Protein AF-A0AAD7A5D3-F1 (afdb_monomer)

Sequence (281 aa):
MGGATSCLSGRSSSTLDLPDPRALTHSRNKAQWPARCCKEDDGGNRLPHPGRIQINKNLHQRMLGDEVTAGQEAIRAVHKDLINTTTAIRYNLHFMRDLKTKAYQAVQDTIVATRLVEGFRNPYANAAYLKDHVGFPLQFFTRVTVQMRAQLACCKGTFPLLRVHSTDWGSSVANSLYSSFNTTVRAAHFAFLPFFPPAAQDIAENITLSDIQKVTEQLNIDWNTTGNGYDIEQTTKPNDIGLALYDSPQAAGQLVWIGGKFKLCEYPFSKFARSSRLNRV

Structure (mmCIF, N/CA/C/O backbone):
data_AF-A0AAD7A5D3-F1
#
_entry.id   AF-A0AAD7A5D3-F1
#
loop_
_atom_site.group_PDB
_atom_site.id
_atom_site.type_symbol
_atom_site.label_atom_id
_atom_site.label_alt_id
_atom_site.label_comp_id
_atom_site.label_asym_id
_atom_site.label_entity_id
_atom_site.label_seq_id
_atom_site.pdbx_PDB_ins_code
_atom_site.Cartn_x
_atom_site.Cartn_y
_atom_site.Cartn_z
_atom_site.occupancy
_atom_site.B_iso_or_equiv
_atom_site.auth_seq_id
_atom_site.auth_comp_id
_atom_site.auth_asym_id
_atom_site.auth_atom_id
_atom_site.pdbx_PDB_model_num
ATOM 1 N N . MET A 1 1 ? 5.364 -40.003 -6.100 1.00 35.34 1 MET A N 1
ATOM 2 C CA . MET A 1 1 ? 6.705 -39.743 -5.534 1.00 35.34 1 MET A CA 1
ATOM 3 C C . MET A 1 1 ? 6.682 -38.349 -4.933 1.00 35.34 1 MET A C 1
ATOM 5 O O . MET A 1 1 ? 6.743 -37.373 -5.665 1.00 35.34 1 MET A O 1
ATOM 9 N N . GLY A 1 2 ? 6.407 -38.273 -3.631 1.00 32.12 2 GLY A N 1
ATOM 10 C CA . GLY A 1 2 ? 6.276 -37.023 -2.887 1.00 32.12 2 GLY A CA 1
ATOM 11 C C . GLY A 1 2 ? 7.570 -36.694 -2.151 1.00 32.12 2 GLY A C 1
ATOM 12 O O . GLY A 1 2 ? 8.217 -37.590 -1.618 1.00 32.12 2 GLY A O 1
ATOM 13 N N . GLY A 1 3 ? 7.928 -35.414 -2.126 1.00 25.98 3 GLY A N 1
ATOM 14 C CA . GLY A 1 3 ? 9.050 -34.888 -1.359 1.00 25.98 3 GLY A CA 1
ATOM 15 C C . GLY A 1 3 ? 8.671 -33.526 -0.800 1.00 25.98 3 GLY A C 1
ATOM 16 O O . GLY A 1 3 ? 8.785 -32.518 -1.489 1.00 25.98 3 GLY A O 1
ATOM 17 N N . ALA A 1 4 ? 8.161 -33.519 0.431 1.00 30.47 4 ALA A N 1
ATOM 18 C CA . ALA A 1 4 ? 7.973 -32.317 1.227 1.00 30.47 4 ALA A CA 1
ATOM 19 C C . ALA A 1 4 ? 9.315 -31.961 1.878 1.00 30.47 4 ALA A C 1
ATOM 21 O O . ALA A 1 4 ? 9.858 -32.746 2.654 1.00 30.47 4 ALA A O 1
ATOM 22 N N . THR A 1 5 ? 9.871 -30.798 1.548 1.00 34.22 5 THR A N 1
ATOM 23 C CA . THR A 1 5 ? 11.102 -30.297 2.163 1.00 34.22 5 THR A CA 1
ATOM 24 C C . THR A 1 5 ? 10.770 -29.630 3.494 1.00 34.22 5 THR A C 1
ATOM 26 O O . THR A 1 5 ? 9.997 -28.677 3.569 1.00 34.22 5 THR A O 1
ATOM 29 N N . SER A 1 6 ? 11.348 -30.189 4.552 1.00 31.59 6 SER A N 1
ATOM 30 C CA . SER A 1 6 ? 11.169 -29.852 5.959 1.00 31.59 6 SER A CA 1
ATOM 31 C C . SER A 1 6 ? 11.676 -28.455 6.327 1.00 31.59 6 SER A C 1
ATOM 33 O O . SER A 1 6 ? 12.831 -28.121 6.055 1.00 31.59 6 SER A O 1
ATOM 35 N N . CYS A 1 7 ? 10.872 -27.697 7.075 1.00 28.23 7 CYS A N 1
ATOM 36 C CA . CYS A 1 7 ? 11.378 -26.659 7.970 1.00 28.23 7 CYS A CA 1
ATOM 37 C C . CYS A 1 7 ? 12.149 -27.341 9.112 1.00 28.23 7 CYS A C 1
ATOM 39 O O . CYS A 1 7 ? 11.601 -28.173 9.831 1.00 28.23 7 CYS A O 1
ATOM 41 N N . LEU A 1 8 ? 13.437 -27.024 9.235 1.00 33.22 8 LEU A N 1
ATOM 42 C CA . LEU A 1 8 ? 14.369 -27.633 10.181 1.00 33.22 8 LEU A CA 1
ATOM 43 C C . LEU A 1 8 ? 13.945 -27.395 11.641 1.00 33.22 8 LEU A C 1
ATOM 45 O O . LEU A 1 8 ? 14.087 -26.297 12.174 1.00 33.22 8 LEU A O 1
ATOM 49 N N . SER A 1 9 ? 13.487 -28.461 12.299 1.00 32.44 9 SER A N 1
ATOM 50 C CA . SER A 1 9 ? 13.473 -28.605 13.753 1.00 32.44 9 SER A CA 1
ATOM 51 C C . SER A 1 9 ? 14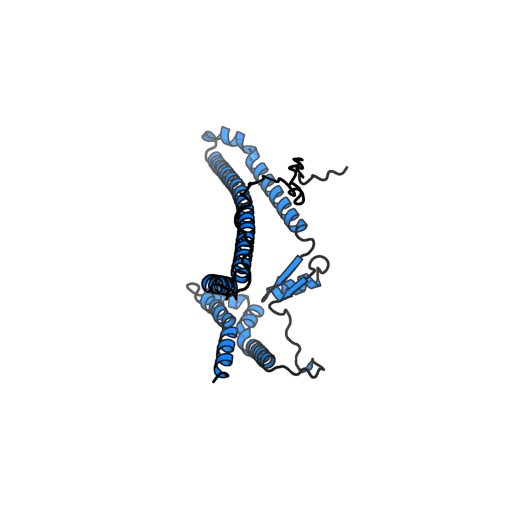.824 -29.164 14.215 1.00 32.44 9 SER A C 1
ATOM 53 O O . SER A 1 9 ? 15.083 -30.362 14.098 1.00 32.44 9 SER A O 1
ATOM 55 N N . GLY A 1 10 ? 15.693 -28.309 14.748 1.00 27.20 10 GLY A N 1
ATOM 56 C CA . GLY A 1 10 ? 16.889 -28.730 15.478 1.00 27.20 10 GLY A CA 1
ATOM 57 C C . GLY A 1 10 ? 16.557 -28.930 16.953 1.00 27.20 10 GLY A C 1
ATOM 58 O O . GLY A 1 10 ? 16.607 -27.982 17.730 1.00 27.20 10 GLY A O 1
ATOM 59 N N . ARG A 1 11 ? 16.184 -30.156 17.335 1.00 30.08 11 ARG A N 1
ATOM 60 C CA . ARG A 1 11 ? 16.006 -30.580 18.730 1.00 30.08 11 ARG A CA 1
ATOM 61 C C . ARG A 1 11 ? 17.340 -31.154 19.215 1.00 30.08 11 ARG A C 1
ATOM 63 O O . ARG A 1 11 ? 17.639 -32.306 18.929 1.00 30.08 11 ARG A O 1
ATOM 70 N N . SER A 1 12 ? 18.142 -30.366 19.930 1.00 29.48 12 SER A N 1
ATOM 71 C CA . SER A 1 12 ? 19.237 -30.896 20.754 1.00 29.48 12 SER A CA 1
ATOM 72 C C . SER A 1 12 ? 18.786 -30.909 22.209 1.00 29.48 12 SER A C 1
ATOM 74 O O . SER A 1 12 ? 18.509 -29.866 22.800 1.00 29.48 12 SER A O 1
ATOM 76 N N . SER A 1 13 ? 18.662 -32.118 22.743 1.00 33.22 13 SER A N 1
ATOM 77 C CA . SER A 1 13 ? 18.359 -32.414 24.136 1.00 33.22 13 SER A CA 1
ATOM 78 C C . SER A 1 13 ? 19.544 -32.022 25.020 1.00 33.22 13 SER A C 1
ATOM 80 O O . SER A 1 13 ? 20.595 -32.650 24.936 1.00 33.22 13 SER A O 1
ATOM 82 N N . SER A 1 14 ? 19.346 -31.024 25.878 1.00 30.59 14 SER A N 1
ATOM 83 C CA . SER A 1 14 ? 20.171 -30.782 27.064 1.00 30.59 14 SER A CA 1
ATOM 84 C C . SER A 1 14 ? 19.211 -30.530 28.222 1.00 30.59 14 SER A C 1
ATOM 86 O O . SER A 1 14 ? 18.717 -29.420 28.413 1.00 30.59 14 SER A O 1
ATOM 88 N N . THR A 1 15 ? 18.865 -31.596 28.936 1.00 34.16 15 THR A N 1
ATOM 89 C CA . THR A 1 15 ? 18.155 -31.558 30.215 1.00 34.16 15 THR A CA 1
ATOM 90 C C . THR A 1 15 ? 19.029 -30.830 31.232 1.00 34.16 15 THR A C 1
ATOM 92 O O . THR A 1 15 ? 20.066 -31.340 31.648 1.00 34.16 15 THR A O 1
ATOM 95 N N . LEU A 1 16 ? 18.630 -29.610 31.587 1.00 30.95 16 LEU A N 1
ATOM 96 C CA . LEU A 1 16 ? 19.125 -28.883 32.750 1.00 30.95 16 LEU A CA 1
ATOM 97 C C . LEU A 1 16 ? 17.975 -28.862 33.755 1.00 30.95 16 LEU A C 1
ATOM 99 O O . LEU A 1 16 ? 17.014 -28.108 33.604 1.00 30.95 16 LEU A O 1
ATOM 103 N N . ASP A 1 17 ? 18.062 -29.780 34.714 1.00 32.38 17 ASP A N 1
ATOM 104 C CA . ASP A 1 17 ? 17.121 -29.947 35.813 1.00 32.38 17 ASP A CA 1
ATOM 105 C C . ASP A 1 17 ? 17.048 -28.664 36.652 1.00 32.38 17 ASP A C 1
ATOM 107 O O . ASP A 1 17 ? 18.037 -28.207 37.228 1.00 32.38 17 ASP A O 1
ATOM 111 N N . LEU A 1 18 ? 15.855 -28.074 36.719 1.00 35.84 18 LEU A N 1
ATOM 112 C CA . LEU A 1 18 ? 15.515 -27.056 37.708 1.00 35.84 18 LEU A CA 1
ATOM 113 C C . LEU A 1 18 ? 15.188 -27.764 39.033 1.00 35.84 18 LEU A C 1
ATOM 115 O O . LEU A 1 18 ? 14.388 -28.702 39.019 1.00 35.84 18 LEU A O 1
ATOM 119 N N . PRO A 1 19 ? 15.756 -27.343 40.177 1.00 36.75 19 PRO A N 1
ATOM 120 C CA . PRO A 1 19 ? 15.471 -27.989 41.449 1.00 36.75 19 PRO A CA 1
ATOM 121 C C . PRO A 1 19 ? 14.059 -27.648 41.955 1.00 36.75 19 PRO A C 1
ATOM 123 O O . PRO A 1 19 ? 13.593 -26.511 41.866 1.00 36.75 19 PRO A O 1
ATOM 126 N N . ASP A 1 20 ? 13.405 -28.674 42.500 1.00 37.59 20 ASP A N 1
ATOM 127 C CA . ASP A 1 20 ? 12.094 -28.670 43.156 1.00 37.59 20 ASP A CA 1
ATOM 128 C C . ASP A 1 20 ? 12.044 -27.670 44.340 1.00 37.59 20 ASP A C 1
ATOM 130 O O . ASP A 1 20 ? 12.907 -27.726 45.223 1.00 37.59 20 ASP A O 1
ATOM 134 N N . PRO A 1 21 ? 11.037 -26.774 44.430 1.00 36.03 21 PRO A N 1
ATOM 135 C CA . PRO A 1 21 ? 10.926 -25.813 45.526 1.00 36.03 21 PRO A CA 1
ATOM 136 C C . PRO A 1 21 ? 10.523 -26.407 46.892 1.00 36.03 21 PRO A C 1
ATOM 138 O O . PRO A 1 21 ? 10.278 -25.643 47.827 1.00 36.03 21 PRO A O 1
ATOM 141 N N . ARG A 1 22 ? 10.442 -27.735 47.061 1.00 37.62 22 ARG A N 1
ATOM 142 C CA . ARG A 1 22 ? 10.009 -28.378 48.323 1.00 37.62 22 ARG A CA 1
ATOM 143 C C . ARG A 1 22 ? 11.099 -29.062 49.154 1.00 37.62 22 ARG A C 1
ATOM 145 O O . ARG A 1 22 ? 10.771 -29.871 50.017 1.00 37.62 22 ARG A O 1
ATOM 152 N N . ALA A 1 23 ? 12.373 -28.720 48.979 1.00 38.91 23 ALA A N 1
ATOM 153 C CA . ALA A 1 23 ? 13.464 -29.375 49.708 1.00 38.91 23 ALA A CA 1
ATOM 154 C C . ALA A 1 23 ? 14.390 -28.410 50.470 1.00 38.91 23 ALA A C 1
ATOM 156 O O . ALA A 1 23 ? 15.590 -28.414 50.241 1.00 38.91 23 ALA A O 1
ATOM 157 N N . LEU A 1 24 ? 13.869 -27.613 51.411 1.00 35.75 24 LEU A N 1
ATOM 158 C CA . LEU A 1 24 ? 14.693 -26.984 52.461 1.00 35.75 24 LEU A CA 1
ATOM 159 C C . LEU A 1 24 ? 13.931 -26.904 53.795 1.00 35.75 24 LEU A C 1
ATOM 161 O O . LEU A 1 24 ? 13.651 -25.835 54.330 1.00 35.75 24 LEU A O 1
ATOM 165 N N . THR A 1 25 ? 13.618 -28.066 54.364 1.00 39.62 25 THR A N 1
ATOM 166 C CA . THR A 1 25 ? 13.331 -28.202 55.797 1.00 39.62 25 THR A CA 1
ATOM 167 C C . THR A 1 25 ? 14.503 -28.890 56.489 1.00 39.62 25 THR A C 1
ATOM 169 O O . THR A 1 25 ? 14.891 -29.988 56.111 1.00 39.62 25 THR A O 1
ATOM 172 N N . HIS A 1 26 ? 14.995 -28.236 57.545 1.00 35.41 26 HIS A N 1
ATOM 173 C CA . HIS A 1 26 ? 15.940 -28.712 58.563 1.00 35.41 26 HIS A CA 1
ATOM 174 C C . HIS A 1 26 ? 17.430 -28.835 58.202 1.00 35.41 26 HIS A C 1
ATOM 176 O O . HIS A 1 26 ? 17.930 -29.881 57.811 1.00 35.41 26 HIS A O 1
ATOM 182 N N . SER A 1 27 ? 18.182 -27.807 58.605 1.00 30.16 27 SER A N 1
ATOM 183 C CA . SER A 1 27 ? 19.468 -28.005 59.278 1.00 30.16 27 SER A CA 1
ATOM 184 C C . SER A 1 27 ? 19.510 -27.128 60.531 1.00 30.16 27 SER A C 1
ATOM 186 O O . SER A 1 27 ? 19.568 -25.901 60.468 1.00 30.16 27 SER A O 1
ATOM 188 N N . ARG A 1 28 ? 19.384 -27.783 61.690 1.00 38.16 28 ARG A N 1
ATOM 189 C CA . ARG A 1 28 ? 19.628 -27.207 63.015 1.00 38.16 28 ARG A CA 1
ATOM 190 C C . ARG A 1 28 ? 21.129 -26.959 63.143 1.00 38.16 28 ARG A C 1
ATOM 192 O O . ARG A 1 28 ? 21.871 -27.926 63.265 1.00 38.16 28 ARG A O 1
ATOM 199 N N . ASN A 1 29 ? 21.545 -25.704 63.273 1.00 31.80 29 ASN A N 1
ATOM 200 C CA . ASN A 1 29 ? 22.765 -25.387 64.010 1.00 31.80 29 ASN A CA 1
ATOM 201 C C . ASN A 1 29 ? 22.389 -24.699 65.321 1.00 31.80 29 ASN A C 1
ATOM 203 O O . ASN A 1 29 ? 21.818 -23.610 65.357 1.00 31.80 29 ASN A O 1
ATOM 207 N N . LYS A 1 30 ? 22.656 -25.432 66.403 1.00 40.09 30 LYS A N 1
ATOM 208 C CA . LYS A 1 30 ? 22.474 -25.047 67.798 1.00 40.09 30 LYS A CA 1
ATOM 209 C C . LYS A 1 30 ? 23.395 -23.865 68.118 1.00 40.09 30 LYS A C 1
ATOM 211 O O . LYS A 1 30 ? 24.575 -24.067 68.375 1.00 40.09 30 LYS A O 1
ATOM 216 N N . ALA A 1 31 ? 22.852 -22.652 68.158 1.00 36.03 31 ALA A N 1
ATOM 217 C CA . ALA A 1 31 ? 23.456 -21.568 68.922 1.00 36.03 31 ALA A CA 1
ATOM 218 C C . ALA A 1 31 ? 22.957 -21.686 70.367 1.00 36.03 31 ALA A C 1
ATOM 220 O O . ALA A 1 31 ? 21.824 -21.338 70.698 1.00 36.03 31 ALA A O 1
ATOM 221 N N . GLN A 1 32 ? 23.804 -22.280 71.198 1.00 38.72 32 GLN A N 1
ATOM 222 C CA . GLN A 1 32 ? 23.635 -22.411 72.633 1.00 38.72 32 GLN A CA 1
ATOM 223 C C . GLN A 1 32 ? 23.738 -21.024 73.281 1.00 38.72 32 GLN A C 1
ATOM 225 O O . GLN A 1 32 ? 24.815 -20.440 73.326 1.00 38.72 32 GLN A O 1
ATOM 230 N N . TRP A 1 33 ? 22.615 -20.510 73.782 1.00 32.16 33 TRP A N 1
ATOM 231 C CA . TRP A 1 33 ? 22.579 -19.355 74.679 1.00 32.16 33 TRP A CA 1
ATOM 232 C C . TRP A 1 33 ? 22.331 -19.845 76.113 1.00 32.16 33 TRP A C 1
ATOM 234 O O . TRP A 1 33 ? 21.524 -20.759 76.311 1.00 32.16 33 TRP A O 1
ATOM 244 N N . PRO A 1 34 ? 23.036 -19.304 77.120 1.00 34.81 34 PRO A N 1
ATOM 245 C CA . PRO A 1 34 ? 22.979 -19.819 78.478 1.00 34.81 34 PRO A CA 1
ATOM 246 C C . PRO A 1 34 ? 21.626 -19.504 79.122 1.00 34.81 34 PRO A C 1
ATOM 248 O O . PRO A 1 34 ? 21.228 -18.349 79.260 1.00 34.81 34 PRO A O 1
ATOM 251 N N . ALA A 1 35 ? 20.937 -20.555 79.566 1.00 41.31 35 ALA A N 1
ATOM 252 C CA . ALA A 1 35 ? 19.803 -20.467 80.472 1.00 41.31 35 ALA A CA 1
ATOM 253 C C . ALA A 1 35 ? 20.288 -19.962 81.839 1.00 41.31 35 ALA A C 1
ATOM 255 O O . ALA A 1 35 ? 20.692 -20.742 82.698 1.00 41.31 35 ALA A O 1
ATOM 256 N N . ARG A 1 36 ? 20.322 -18.642 82.020 1.00 39.53 36 ARG A N 1
ATOM 257 C CA . ARG A 1 36 ? 20.438 -17.987 83.327 1.00 39.53 36 ARG A CA 1
ATOM 258 C C . ARG A 1 36 ? 20.069 -16.518 83.154 1.00 39.53 36 ARG A C 1
ATOM 260 O O . ARG A 1 36 ? 20.900 -15.750 82.696 1.00 39.53 36 ARG A O 1
ATOM 267 N N . CYS A 1 37 ? 18.808 -16.185 83.440 1.00 32.19 37 CYS A N 1
ATOM 268 C CA . CYS A 1 37 ? 18.331 -14.895 83.972 1.00 32.19 37 CYS A CA 1
ATOM 269 C C . CYS A 1 37 ? 16.799 -14.797 83.859 1.00 32.19 37 CYS A C 1
ATOM 271 O O . CYS A 1 37 ? 16.277 -13.896 83.216 1.00 32.19 37 CYS A O 1
ATOM 273 N N . CYS A 1 38 ? 16.062 -15.711 84.490 1.00 31.00 38 CYS A N 1
ATOM 274 C CA . CYS A 1 38 ? 14.690 -15.440 84.921 1.00 31.00 38 CYS A CA 1
ATOM 275 C C . CYS A 1 38 ? 14.544 -16.048 86.317 1.00 31.00 38 CYS A C 1
ATOM 277 O O . CYS A 1 38 ? 14.173 -17.208 86.458 1.00 31.00 38 CYS A O 1
ATOM 279 N N . LYS A 1 39 ? 14.931 -15.281 87.343 1.00 35.16 39 LYS A N 1
ATOM 280 C CA . LYS A 1 39 ? 14.230 -15.373 88.622 1.00 35.16 39 LYS A CA 1
ATOM 281 C C . LYS A 1 39 ? 12.835 -14.815 88.360 1.00 35.16 39 LYS A C 1
ATOM 283 O O . LYS A 1 39 ? 12.710 -13.730 87.789 1.00 35.16 39 LYS A O 1
ATOM 288 N N . GLU A 1 40 ? 11.830 -15.605 88.694 1.00 43.09 40 GLU A N 1
ATOM 289 C CA . GLU A 1 40 ? 10.479 -15.119 88.918 1.00 43.09 40 GLU A CA 1
ATOM 290 C C . GLU A 1 40 ? 10.563 -14.100 90.056 1.00 43.09 40 GLU A C 1
ATOM 292 O O . GLU A 1 40 ? 10.961 -14.448 91.165 1.00 43.09 40 GLU A O 1
ATOM 297 N N . ASP A 1 41 ? 10.280 -12.838 89.738 1.00 38.53 41 ASP A N 1
ATOM 298 C CA . ASP A 1 41 ? 9.943 -11.832 90.736 1.00 38.53 41 ASP A CA 1
ATOM 299 C C . ASP A 1 41 ? 8.440 -11.585 90.620 1.00 38.53 41 ASP A C 1
ATOM 301 O O . ASP A 1 41 ? 7.918 -11.218 89.558 1.00 38.53 41 ASP A O 1
ATOM 305 N N . ASP A 1 42 ? 7.789 -11.847 91.745 1.00 40.31 42 ASP A N 1
ATOM 306 C CA . ASP A 1 42 ? 6.385 -11.666 92.050 1.00 40.31 42 ASP A CA 1
ATOM 307 C C . ASP A 1 42 ? 5.875 -10.242 91.789 1.00 40.31 42 ASP A C 1
ATOM 309 O O . ASP A 1 42 ? 6.597 -9.252 91.893 1.00 40.31 42 ASP A O 1
ATOM 313 N N . GLY A 1 43 ? 4.571 -10.161 91.512 1.00 45.78 43 GLY A N 1
ATOM 314 C CA . GLY A 1 43 ? 3.708 -9.056 91.935 1.00 45.78 43 GLY A CA 1
ATOM 315 C C . GLY A 1 43 ? 4.172 -7.637 91.605 1.00 45.78 43 GLY A C 1
ATOM 316 O O . GLY A 1 43 ? 4.697 -6.923 92.453 1.00 45.78 43 GLY A O 1
ATOM 317 N N . GLY A 1 44 ? 3.844 -7.149 90.411 1.00 36.03 44 GLY A N 1
ATOM 318 C CA . GLY A 1 44 ? 3.921 -5.717 90.141 1.00 36.03 44 GLY A CA 1
ATOM 319 C C . GLY A 1 44 ? 3.526 -5.372 88.719 1.00 36.03 44 GLY A C 1
ATOM 320 O O . GLY A 1 44 ? 4.137 -5.860 87.771 1.00 36.03 44 GLY A O 1
ATOM 321 N N . ASN A 1 45 ? 2.515 -4.510 88.580 1.00 47.84 45 ASN A N 1
ATOM 322 C CA . ASN A 1 45 ? 2.115 -3.837 87.344 1.00 47.84 45 ASN A CA 1
ATOM 323 C C . ASN A 1 45 ? 3.342 -3.338 86.557 1.00 47.84 45 ASN A C 1
ATOM 325 O O . ASN A 1 45 ? 3.799 -2.209 86.742 1.00 47.84 45 ASN A O 1
ATOM 329 N N . ARG A 1 46 ? 3.862 -4.138 85.621 1.00 47.31 46 ARG A N 1
ATOM 330 C CA . ARG A 1 46 ? 4.732 -3.616 84.567 1.00 47.31 46 ARG A CA 1
ATOM 331 C C . ARG A 1 46 ? 3.831 -3.002 83.518 1.00 47.31 46 ARG A C 1
ATOM 333 O O . ARG A 1 46 ? 3.426 -3.656 82.559 1.00 47.31 46 ARG A O 1
ATOM 340 N N . LEU A 1 47 ? 3.531 -1.720 83.723 1.00 53.09 47 LEU A N 1
ATOM 341 C CA . LEU A 1 47 ? 3.123 -0.838 82.638 1.00 53.09 47 LEU A CA 1
ATOM 342 C C . LEU A 1 47 ? 4.049 -1.119 81.446 1.00 53.09 47 LEU A C 1
ATOM 344 O O . LEU A 1 47 ? 5.270 -1.202 81.642 1.00 53.09 47 LEU A O 1
ATOM 348 N N . PRO A 1 48 ? 3.511 -1.338 80.236 1.00 55.88 48 PRO A N 1
ATOM 349 C CA . PRO A 1 48 ? 4.354 -1.741 79.131 1.00 55.88 48 PRO A CA 1
ATOM 350 C C . PRO A 1 48 ? 5.379 -0.628 78.912 1.00 55.88 48 PRO A C 1
ATOM 352 O O . PRO A 1 48 ? 5.002 0.538 78.804 1.00 55.88 48 PRO A O 1
ATOM 355 N N . HIS A 1 49 ? 6.676 -0.971 78.930 1.00 60.09 49 HIS A N 1
ATOM 356 C CA . HIS A 1 49 ? 7.746 0.022 78.823 1.00 60.09 49 HIS A CA 1
ATOM 357 C C . HIS A 1 49 ? 7.422 0.989 77.673 1.00 60.09 49 HIS A C 1
ATOM 359 O O . HIS A 1 49 ? 7.201 0.506 76.556 1.00 60.09 49 HIS A O 1
ATOM 365 N N . PRO A 1 50 ? 7.396 2.316 77.905 1.00 62.81 50 PRO A N 1
ATOM 366 C CA . PRO A 1 50 ? 6.956 3.293 76.908 1.00 62.81 50 PRO A CA 1
ATOM 367 C C . PRO A 1 50 ? 7.645 3.106 75.552 1.00 62.81 50 PRO A C 1
ATOM 369 O O . PRO A 1 50 ? 7.001 3.177 74.509 1.00 62.81 50 PRO A O 1
ATOM 372 N N . GLY A 1 51 ? 8.929 2.728 75.566 1.00 65.06 51 GLY A N 1
ATOM 373 C CA . GLY A 1 51 ? 9.689 2.393 74.362 1.00 65.06 51 GLY A CA 1
ATOM 374 C C . GLY A 1 51 ? 9.123 1.217 73.555 1.00 65.06 51 GLY A C 1
ATOM 375 O O . GLY A 1 51 ? 9.097 1.289 72.334 1.00 65.06 51 GLY A O 1
ATOM 376 N N . ARG A 1 52 ? 8.605 0.155 74.187 1.00 63.56 52 ARG A N 1
ATOM 377 C CA . ARG A 1 52 ? 8.017 -1.001 73.478 1.00 63.56 52 ARG A CA 1
ATOM 378 C C . ARG A 1 52 ? 6.667 -0.672 72.844 1.00 63.56 52 ARG A C 1
ATOM 380 O O . ARG A 1 52 ? 6.417 -1.094 71.718 1.00 63.56 52 ARG A O 1
ATOM 387 N N . ILE A 1 53 ? 5.821 0.098 73.532 1.00 72.62 53 ILE A N 1
ATOM 388 C CA . ILE A 1 53 ? 4.548 0.573 72.963 1.00 72.62 53 ILE A CA 1
ATOM 389 C C . ILE A 1 53 ? 4.827 1.508 71.786 1.00 72.62 53 ILE A C 1
ATOM 391 O O . ILE A 1 53 ? 4.187 1.391 70.744 1.00 72.62 53 ILE A O 1
ATOM 395 N N . GLN A 1 54 ? 5.815 2.396 71.929 1.00 70.50 54 GLN A N 1
ATOM 396 C CA . GLN A 1 54 ? 6.206 3.333 70.883 1.00 70.50 54 GLN A CA 1
ATOM 397 C C . GLN A 1 54 ? 6.783 2.614 69.657 1.00 70.50 54 GLN A C 1
ATOM 399 O O . GLN A 1 54 ? 6.423 2.947 68.533 1.00 70.50 54 GLN A O 1
ATOM 404 N N . ILE A 1 55 ? 7.624 1.592 69.851 1.00 70.88 55 ILE A N 1
ATOM 405 C CA . ILE A 1 55 ? 8.160 0.763 68.759 1.00 70.88 55 ILE A CA 1
ATOM 406 C C . ILE A 1 55 ? 7.036 0.002 68.047 1.00 70.88 55 ILE A C 1
ATOM 408 O O . ILE A 1 55 ? 7.002 -0.022 66.821 1.00 70.88 55 ILE A O 1
ATOM 412 N N . ASN A 1 56 ? 6.091 -0.576 68.791 1.00 70.06 56 ASN A N 1
ATOM 413 C CA . ASN A 1 56 ? 4.960 -1.299 68.210 1.00 70.06 56 ASN A CA 1
ATOM 414 C C . ASN A 1 56 ? 4.030 -0.359 67.414 1.00 70.06 56 ASN A C 1
ATOM 416 O O . ASN A 1 56 ? 3.662 -0.668 66.280 1.00 70.06 56 ASN A O 1
ATOM 420 N N . LYS A 1 57 ? 3.739 0.835 67.949 1.00 73.50 57 LYS A N 1
ATOM 421 C CA . LYS A 1 57 ? 3.007 1.884 67.222 1.00 73.50 57 LYS A CA 1
ATOM 422 C C . LYS A 1 57 ? 3.751 2.336 65.964 1.00 73.50 57 LYS A C 1
ATOM 424 O O . LYS A 1 57 ? 3.129 2.416 64.913 1.00 73.50 57 LYS A O 1
ATOM 429 N N . ASN A 1 58 ? 5.066 2.549 66.041 1.00 65.69 58 ASN A N 1
ATOM 430 C CA . ASN A 1 58 ? 5.893 2.904 64.883 1.00 65.69 58 ASN A CA 1
ATOM 431 C C . ASN A 1 58 ? 5.925 1.794 63.814 1.00 65.69 58 ASN A C 1
ATOM 433 O O . ASN A 1 58 ? 5.963 2.098 62.626 1.00 65.69 58 ASN A O 1
ATOM 437 N N . LEU A 1 59 ? 5.895 0.516 64.209 1.00 65.50 59 LEU A N 1
ATOM 438 C CA . LEU A 1 59 ? 5.830 -0.623 63.283 1.00 65.50 59 LEU A CA 1
ATOM 439 C C . LEU A 1 59 ? 4.461 -0.740 62.602 1.00 65.50 59 LEU A C 1
ATOM 441 O O . LEU A 1 59 ? 4.411 -0.951 61.394 1.00 65.50 59 LEU A O 1
ATOM 445 N N . HIS A 1 60 ? 3.365 -0.548 63.344 1.00 65.75 60 HIS A N 1
ATOM 446 C CA . HIS A 1 60 ? 2.011 -0.541 62.776 1.00 65.75 60 HIS A CA 1
ATOM 447 C C . HIS A 1 60 ? 1.757 0.678 61.877 1.00 65.75 60 HIS A C 1
ATOM 449 O O . HIS A 1 60 ? 1.096 0.551 60.852 1.00 65.75 60 HIS A O 1
ATOM 455 N N . GLN A 1 61 ? 2.306 1.849 62.221 1.00 65.94 61 GLN A N 1
ATOM 456 C CA . GLN A 1 61 ? 2.177 3.067 61.412 1.00 65.94 61 GLN A CA 1
ATOM 457 C C . GLN A 1 61 ? 2.982 3.024 60.112 1.00 65.94 61 GLN A C 1
ATOM 459 O O . GLN A 1 61 ? 2.638 3.727 59.169 1.00 65.94 61 GLN A O 1
ATOM 464 N N . ARG A 1 62 ? 4.039 2.207 60.035 1.00 63.78 62 ARG A N 1
ATOM 465 C CA . ARG A 1 62 ? 4.915 2.142 58.857 1.00 63.78 62 ARG A CA 1
ATOM 466 C C . ARG A 1 62 ? 4.329 1.408 57.648 1.00 63.78 62 ARG A C 1
ATOM 468 O O . ARG A 1 62 ? 5.044 1.302 56.666 1.00 63.78 62 ARG A O 1
ATOM 475 N N . MET A 1 63 ? 3.080 0.919 57.697 1.00 61.53 63 MET A N 1
ATOM 476 C CA . MET A 1 63 ? 2.358 0.319 56.551 1.00 61.53 63 MET A CA 1
ATOM 477 C C . MET A 1 63 ? 3.249 -0.549 55.640 1.00 61.53 63 MET A C 1
ATOM 479 O O . MET A 1 63 ? 3.190 -0.481 54.416 1.00 61.53 63 MET A O 1
ATOM 483 N N . LEU A 1 64 ? 4.092 -1.386 56.257 1.00 63.34 64 LEU A N 1
ATOM 484 C CA . LEU A 1 64 ? 5.169 -2.120 55.580 1.00 63.34 64 LEU A CA 1
ATOM 485 C C . LEU A 1 64 ? 4.658 -3.045 54.457 1.00 63.34 64 LEU A C 1
ATOM 487 O O . LEU A 1 64 ? 5.413 -3.389 53.555 1.00 63.34 64 LEU A O 1
ATOM 491 N N . GLY A 1 65 ? 3.386 -3.453 54.502 1.00 68.25 65 GLY A N 1
ATOM 492 C CA . GLY A 1 65 ? 2.761 -4.279 53.465 1.00 68.25 65 GLY A CA 1
ATOM 493 C C . GLY A 1 65 ? 2.504 -3.539 52.149 1.00 68.25 65 GLY A C 1
ATOM 494 O O . GLY A 1 65 ? 2.644 -4.141 51.082 1.00 68.25 65 GLY A O 1
ATOM 495 N N . ASP A 1 66 ? 2.196 -2.243 52.205 1.00 74.19 66 ASP A N 1
ATOM 496 C CA . ASP A 1 66 ? 1.872 -1.447 51.017 1.00 74.19 66 ASP A CA 1
ATOM 497 C C . ASP A 1 66 ? 3.144 -1.112 50.233 1.00 74.19 66 ASP A C 1
ATOM 499 O O . ASP A 1 66 ? 3.171 -1.260 49.013 1.00 74.19 66 ASP A O 1
ATOM 503 N N . GLU A 1 67 ? 4.238 -0.775 50.926 1.00 77.81 67 GLU A N 1
ATOM 504 C CA . GLU A 1 67 ? 5.554 -0.575 50.302 1.00 77.81 67 GLU A CA 1
ATOM 505 C C . GLU A 1 67 ? 6.086 -1.861 49.654 1.00 77.81 67 GLU A C 1
ATOM 507 O O . GLU A 1 67 ? 6.622 -1.826 48.545 1.00 77.81 67 GLU A O 1
ATOM 512 N N . VAL A 1 68 ? 5.907 -3.015 50.308 1.00 79.31 68 VAL A N 1
ATOM 513 C CA . VAL A 1 68 ? 6.304 -4.317 49.747 1.00 79.31 68 VAL A CA 1
ATOM 514 C C . VAL A 1 68 ? 5.468 -4.657 48.511 1.00 79.31 68 VAL A C 1
ATOM 516 O O . VAL A 1 68 ? 6.019 -5.118 47.510 1.00 79.31 68 VAL A O 1
ATOM 519 N N . THR A 1 69 ? 4.162 -4.387 48.540 1.00 84.69 69 THR A N 1
ATOM 520 C CA . THR A 1 69 ? 3.268 -4.628 47.396 1.00 84.69 69 THR A CA 1
ATOM 521 C C . THR A 1 69 ? 3.609 -3.707 46.225 1.00 84.69 69 THR A C 1
ATOM 523 O O . THR A 1 69 ? 3.786 -4.190 45.105 1.00 84.69 69 THR A O 1
ATOM 526 N N . ALA A 1 70 ? 3.813 -2.413 46.487 1.00 86.12 70 ALA A N 1
ATOM 527 C CA . ALA A 1 70 ? 4.243 -1.436 45.490 1.00 86.12 70 ALA A CA 1
ATOM 528 C C . ALA A 1 70 ? 5.607 -1.803 44.881 1.00 86.12 70 ALA A C 1
ATOM 530 O O . ALA A 1 70 ? 5.783 -1.767 43.661 1.00 86.12 70 ALA A O 1
ATOM 531 N N . GLY A 1 71 ? 6.564 -2.239 45.707 1.00 89.12 71 GLY A N 1
ATOM 532 C CA . GLY A 1 71 ? 7.852 -2.748 45.238 1.00 89.12 71 GLY A CA 1
ATOM 533 C C . GLY A 1 71 ? 7.699 -3.981 44.344 1.00 89.12 71 GLY A C 1
ATOM 534 O O . GLY A 1 71 ? 8.348 -4.087 43.302 1.00 89.12 71 GLY A O 1
ATOM 535 N N . GLN A 1 72 ? 6.799 -4.899 44.695 1.00 91.31 72 GLN A N 1
ATOM 536 C CA . GLN A 1 72 ? 6.557 -6.108 43.914 1.00 91.31 72 GLN A CA 1
ATOM 537 C C . GLN A 1 72 ? 5.868 -5.822 42.572 1.00 91.31 72 GLN A C 1
ATOM 539 O O . GLN A 1 72 ? 6.186 -6.461 41.567 1.00 91.31 72 GLN A O 1
ATOM 544 N N . GLU A 1 73 ? 4.962 -4.849 42.519 1.00 92.69 73 GLU A N 1
ATOM 545 C CA . GLU A 1 73 ? 4.366 -4.364 41.271 1.00 92.69 73 GLU A CA 1
ATOM 546 C C . GLU A 1 73 ? 5.392 -3.670 40.375 1.00 92.69 73 GLU A C 1
ATOM 548 O O . GLU A 1 73 ? 5.457 -3.976 39.182 1.00 92.69 73 GLU A O 1
ATOM 553 N N . ALA A 1 74 ? 6.258 -2.827 40.945 1.00 93.94 74 ALA A N 1
ATOM 554 C CA . ALA A 1 74 ? 7.352 -2.196 40.214 1.00 93.94 74 ALA A CA 1
ATOM 555 C C . ALA A 1 74 ? 8.307 -3.240 39.610 1.00 93.94 74 ALA A C 1
ATOM 557 O O . ALA A 1 74 ? 8.662 -3.151 38.434 1.00 93.94 74 ALA A O 1
ATOM 558 N N . ILE A 1 75 ? 8.657 -4.288 40.365 1.00 95.38 75 ILE A N 1
ATOM 559 C CA . ILE A 1 75 ? 9.478 -5.401 39.863 1.00 95.38 75 ILE A CA 1
ATOM 560 C C . ILE A 1 75 ? 8.782 -6.119 38.698 1.00 95.38 75 ILE A C 1
ATOM 562 O O . ILE A 1 75 ? 9.423 -6.407 37.686 1.00 95.38 75 ILE A O 1
ATOM 566 N N . ARG A 1 76 ? 7.473 -6.392 38.795 1.00 94.94 76 ARG A N 1
ATOM 567 C CA . ARG A 1 76 ? 6.711 -7.025 37.702 1.00 94.94 76 ARG A CA 1
ATOM 568 C C . ARG A 1 76 ? 6.653 -6.144 36.456 1.00 94.94 76 ARG A C 1
ATOM 570 O O . ARG A 1 76 ? 6.784 -6.668 35.350 1.00 94.94 76 ARG A O 1
ATOM 577 N N . ALA A 1 77 ? 6.477 -4.835 36.624 1.00 96.00 77 ALA A N 1
ATOM 578 C CA . ALA A 1 77 ? 6.469 -3.878 35.523 1.00 96.00 77 ALA A CA 1
ATOM 579 C C . ALA A 1 77 ? 7.824 -3.860 34.798 1.00 96.00 77 ALA A C 1
ATOM 581 O O . ALA A 1 77 ? 7.877 -4.099 33.593 1.00 96.00 77 ALA A O 1
ATOM 582 N N . VAL A 1 78 ? 8.924 -3.719 35.544 1.00 97.25 78 VAL A N 1
ATOM 583 C CA . VAL A 1 78 ? 10.285 -3.763 34.984 1.00 97.25 78 VAL A CA 1
ATOM 584 C C . VAL A 1 78 ? 10.562 -5.103 34.299 1.00 97.25 78 VAL A C 1
ATOM 586 O O . VAL A 1 78 ? 11.145 -5.138 33.218 1.00 97.25 78 VAL A O 1
ATOM 589 N N . HIS A 1 79 ? 10.118 -6.219 34.881 1.00 97.19 79 HIS A N 1
ATOM 590 C CA . HIS A 1 79 ? 10.285 -7.540 34.276 1.00 97.19 79 HIS A CA 1
ATOM 591 C C . HIS A 1 79 ? 9.540 -7.668 32.938 1.00 97.19 79 HIS A C 1
ATOM 593 O O . HIS A 1 79 ? 10.092 -8.187 31.965 1.00 97.19 79 HIS A O 1
ATOM 599 N N . LYS A 1 80 ? 8.307 -7.155 32.863 1.00 97.06 80 LYS A N 1
ATOM 600 C CA . LYS A 1 80 ? 7.523 -7.100 31.624 1.00 97.06 80 LYS A CA 1
ATOM 601 C C . LYS A 1 80 ? 8.234 -6.265 30.558 1.00 97.06 80 LYS A C 1
ATOM 603 O O . LYS A 1 80 ? 8.373 -6.724 29.423 1.00 97.06 80 LYS A O 1
ATOM 608 N N . ASP A 1 81 ? 8.727 -5.087 30.922 1.00 97.06 81 ASP A N 1
ATOM 609 C CA . ASP A 1 81 ? 9.437 -4.201 29.996 1.00 97.06 81 ASP A CA 1
ATOM 610 C C . ASP A 1 81 ? 10.755 -4.815 29.516 1.00 97.06 81 ASP A C 1
ATOM 612 O O . ASP A 1 81 ? 11.086 -4.734 28.330 1.00 97.06 81 ASP A O 1
ATOM 616 N N . LEU A 1 82 ? 11.470 -5.520 30.396 1.00 97.06 82 LEU A N 1
ATOM 617 C CA . LEU A 1 82 ? 12.679 -6.256 30.045 1.00 97.06 82 LEU A CA 1
ATOM 618 C C . LEU A 1 82 ? 12.392 -7.381 29.043 1.00 97.06 82 LEU A C 1
ATOM 620 O O . LEU A 1 82 ? 13.128 -7.523 28.064 1.00 97.06 82 LEU A O 1
ATOM 624 N N . ILE A 1 83 ? 11.326 -8.164 29.241 1.00 97.00 83 ILE A N 1
ATOM 625 C CA . ILE A 1 83 ? 10.916 -9.215 28.296 1.00 97.00 83 ILE A CA 1
ATOM 626 C C . ILE A 1 83 ? 10.548 -8.605 26.939 1.00 97.00 83 ILE A C 1
ATOM 628 O O . ILE A 1 83 ? 11.019 -9.088 25.902 1.00 97.00 83 ILE A O 1
ATOM 632 N N . ASN A 1 84 ? 9.748 -7.537 26.935 1.00 96.12 84 ASN A N 1
ATOM 633 C CA . ASN A 1 84 ? 9.331 -6.852 25.711 1.00 96.12 84 ASN A CA 1
ATOM 634 C C . ASN A 1 84 ? 10.545 -6.326 24.938 1.00 96.12 84 ASN A C 1
ATOM 636 O O . ASN A 1 84 ? 10.710 -6.618 23.751 1.00 96.12 84 ASN A O 1
ATOM 640 N N . THR A 1 85 ? 11.446 -5.634 25.635 1.00 95.75 85 THR A N 1
ATOM 641 C CA . THR A 1 85 ? 12.673 -5.075 25.057 1.00 95.75 85 THR A CA 1
ATOM 642 C C . THR A 1 85 ? 13.595 -6.177 24.541 1.00 95.75 85 THR A C 1
ATOM 644 O O . THR A 1 85 ? 14.097 -6.096 23.423 1.00 95.75 85 THR A O 1
ATOM 647 N N . THR A 1 86 ? 13.769 -7.262 25.299 1.00 96.44 86 THR A N 1
ATOM 648 C CA . THR A 1 86 ? 14.592 -8.409 24.884 1.00 96.44 86 THR A CA 1
ATOM 649 C C . THR A 1 86 ? 14.043 -9.062 23.616 1.00 96.44 86 THR A C 1
ATOM 651 O O . THR A 1 86 ? 14.803 -9.409 22.711 1.00 96.44 86 THR A O 1
ATOM 654 N N . THR A 1 87 ? 12.722 -9.215 23.523 1.00 94.69 87 THR A N 1
ATOM 655 C CA . THR A 1 87 ? 12.058 -9.787 22.345 1.00 94.69 87 THR A CA 1
ATOM 656 C C . THR A 1 87 ? 12.243 -8.881 21.128 1.00 94.69 87 THR A C 1
ATOM 658 O O . THR A 1 87 ? 12.634 -9.366 20.065 1.00 94.69 87 THR A O 1
ATOM 661 N N . ALA A 1 88 ? 12.059 -7.568 21.294 1.00 94.06 88 ALA A N 1
ATOM 662 C CA . ALA A 1 88 ? 12.285 -6.586 20.236 1.00 94.06 88 ALA A CA 1
ATOM 663 C C . ALA A 1 88 ? 13.745 -6.588 19.750 1.00 94.06 88 ALA A C 1
ATOM 665 O O . ALA A 1 88 ? 13.995 -6.614 18.547 1.00 94.06 88 ALA A O 1
ATOM 666 N N . ILE A 1 89 ? 14.719 -6.647 20.666 1.00 95.38 89 ILE A N 1
ATOM 667 C CA . ILE A 1 89 ? 16.146 -6.722 20.318 1.00 95.38 89 ILE A CA 1
ATOM 668 C C . ILE A 1 89 ? 16.455 -8.006 19.546 1.00 95.38 89 ILE A C 1
ATOM 670 O O . ILE A 1 89 ? 17.147 -7.950 18.530 1.00 95.38 89 ILE A O 1
ATOM 674 N N . ARG A 1 90 ? 15.941 -9.164 19.981 1.00 94.50 90 ARG A N 1
ATOM 675 C CA . ARG A 1 90 ? 16.144 -10.432 19.259 1.00 94.50 90 ARG A CA 1
ATOM 676 C C . ARG A 1 90 ? 15.568 -10.368 17.849 1.00 94.50 90 ARG A C 1
ATOM 678 O O . ARG A 1 90 ? 16.251 -10.760 16.905 1.00 94.50 90 ARG A O 1
ATOM 685 N N . TYR A 1 91 ? 14.354 -9.842 17.700 1.00 93.44 91 TYR A N 1
ATOM 686 C CA . TYR A 1 91 ? 13.734 -9.644 16.392 1.00 93.44 91 TYR A CA 1
ATOM 687 C C . TYR A 1 91 ? 14.589 -8.736 15.497 1.00 93.44 91 TYR A C 1
ATOM 689 O O . TYR A 1 91 ? 14.963 -9.129 14.391 1.00 93.44 91 TYR A O 1
ATOM 697 N N . ASN A 1 92 ? 14.988 -7.570 16.010 1.00 93.81 92 ASN A N 1
ATOM 698 C CA . ASN A 1 92 ? 15.821 -6.616 15.281 1.00 93.81 92 ASN A CA 1
ATOM 699 C C . ASN A 1 92 ? 17.177 -7.214 14.895 1.00 93.81 92 ASN A C 1
ATOM 701 O O . ASN A 1 92 ? 17.664 -6.977 13.794 1.00 93.81 92 ASN A O 1
ATOM 705 N N . LEU A 1 93 ? 17.780 -8.032 15.758 1.00 94.69 93 LEU A N 1
ATOM 706 C CA . LEU A 1 93 ? 19.035 -8.716 15.465 1.00 94.69 93 LEU A CA 1
ATOM 707 C C . LEU A 1 93 ? 18.893 -9.686 14.286 1.00 94.69 93 LEU A C 1
ATOM 709 O O . LEU A 1 93 ? 19.755 -9.715 13.407 1.00 94.69 93 LEU A O 1
ATOM 713 N N . HIS A 1 94 ? 17.820 -10.478 14.253 1.00 92.25 94 HIS A N 1
ATOM 714 C CA . HIS A 1 94 ? 17.542 -11.367 13.125 1.00 92.25 94 HIS A CA 1
ATOM 715 C C . HIS A 1 94 ? 17.279 -10.580 11.839 1.00 92.25 94 HIS A C 1
ATOM 717 O O . HIS A 1 94 ? 17.869 -10.900 10.807 1.00 92.25 94 HIS A O 1
ATOM 723 N N . PHE A 1 95 ? 16.479 -9.516 11.920 1.00 92.12 95 PHE A N 1
ATOM 724 C CA . PHE A 1 95 ? 16.207 -8.626 10.795 1.00 92.12 95 PHE A CA 1
ATOM 725 C C . PHE A 1 95 ? 17.487 -7.990 10.236 1.00 92.12 95 PHE A C 1
ATOM 727 O O . PHE A 1 95 ? 17.740 -8.063 9.037 1.00 92.12 95 PHE A O 1
ATOM 734 N N . MET A 1 96 ? 18.346 -7.434 11.094 1.00 91.75 96 MET A N 1
ATOM 735 C CA . MET A 1 96 ? 19.605 -6.822 10.663 1.00 91.75 96 MET A CA 1
ATOM 736 C C . MET A 1 96 ? 20.565 -7.836 10.041 1.00 91.75 96 MET A C 1
ATOM 738 O O . MET A 1 96 ? 21.266 -7.501 9.090 1.00 91.75 96 MET A O 1
ATOM 742 N N . ARG A 1 97 ? 20.613 -9.076 10.544 1.00 94.94 97 ARG A N 1
ATOM 743 C CA . ARG A 1 97 ? 21.437 -10.139 9.946 1.00 94.94 97 ARG A CA 1
ATOM 744 C C . ARG A 1 97 ? 20.961 -10.500 8.542 1.00 94.94 97 ARG A C 1
ATOM 746 O O . ARG A 1 97 ? 21.790 -10.623 7.645 1.00 94.94 97 ARG A O 1
ATOM 753 N N . ASP A 1 98 ? 19.654 -10.636 8.349 1.00 90.88 98 ASP A N 1
ATOM 754 C CA . ASP A 1 98 ? 19.067 -10.899 7.033 1.00 90.88 98 ASP A CA 1
ATOM 755 C C . ASP A 1 98 ? 19.304 -9.726 6.067 1.00 90.88 98 ASP A C 1
ATOM 757 O O . ASP A 1 98 ? 19.797 -9.920 4.953 1.00 90.88 98 ASP A O 1
ATOM 761 N N . LEU A 1 99 ? 19.059 -8.496 6.529 1.00 92.94 99 LEU A N 1
ATOM 762 C CA . LEU A 1 99 ? 19.308 -7.279 5.759 1.00 92.94 99 LEU A CA 1
ATOM 763 C C . LEU A 1 99 ? 20.773 -7.169 5.333 1.00 92.94 99 LEU A C 1
ATOM 765 O O . LEU A 1 99 ? 21.059 -6.886 4.172 1.00 92.94 99 LEU A O 1
ATOM 769 N N . LYS A 1 100 ? 21.700 -7.444 6.256 1.00 96.44 100 LYS A N 1
ATOM 770 C CA . LYS A 1 100 ? 23.139 -7.462 5.992 1.00 96.44 100 LYS A CA 1
ATOM 771 C C . LYS A 1 100 ? 23.458 -8.427 4.851 1.00 96.44 100 LYS A C 1
ATOM 773 O O . LYS A 1 100 ? 24.060 -8.012 3.866 1.00 96.44 100 LYS A O 1
ATOM 778 N N . THR A 1 101 ? 23.028 -9.685 4.944 1.00 94.00 101 THR A N 1
ATOM 779 C CA . THR A 1 101 ? 23.284 -10.700 3.907 1.00 94.00 101 THR A CA 1
ATOM 780 C C . THR A 1 101 ? 22.743 -10.273 2.541 1.00 94.00 101 THR A C 1
ATOM 782 O O . THR A 1 101 ? 23.451 -10.376 1.539 1.00 94.00 101 THR A O 1
ATOM 785 N N . LYS A 1 102 ? 21.520 -9.730 2.495 1.00 91.81 102 LYS A N 1
ATOM 786 C CA . LYS A 1 102 ? 20.906 -9.235 1.255 1.00 91.81 102 LYS A CA 1
ATOM 787 C C . LYS A 1 102 ? 21.669 -8.052 0.661 1.00 91.81 102 LYS A C 1
ATOM 789 O O . LYS A 1 102 ? 21.897 -8.029 -0.544 1.00 91.81 102 LYS A O 1
ATOM 794 N N . ALA A 1 103 ? 22.107 -7.111 1.496 1.00 95.06 103 ALA A N 1
ATOM 795 C CA . ALA A 1 103 ? 22.898 -5.966 1.060 1.00 95.06 103 ALA A CA 1
ATOM 796 C C . ALA A 1 103 ? 24.253 -6.396 0.478 1.00 95.06 103 ALA A C 1
ATOM 798 O O . ALA A 1 103 ? 24.618 -5.941 -0.603 1.00 95.06 103 ALA A O 1
ATOM 799 N N . TYR A 1 104 ? 24.971 -7.320 1.132 1.00 96.62 104 TYR A N 1
ATOM 800 C CA . TYR A 1 104 ? 26.228 -7.852 0.589 1.00 96.62 104 TYR A CA 1
ATOM 801 C C . TYR A 1 104 ? 26.022 -8.530 -0.765 1.00 96.62 104 TYR A C 1
ATOM 803 O O . TYR A 1 104 ? 26.794 -8.277 -1.688 1.00 96.62 104 TYR A O 1
ATOM 811 N N . GLN A 1 105 ? 24.974 -9.346 -0.907 1.00 93.75 105 GLN A N 1
ATOM 812 C CA . GLN A 1 105 ? 24.664 -9.988 -2.183 1.00 93.75 105 GLN A CA 1
ATOM 813 C C . GLN A 1 105 ? 24.354 -8.956 -3.276 1.00 93.75 105 GLN A C 1
ATOM 815 O O . GLN A 1 105 ? 24.880 -9.069 -4.378 1.00 93.75 105 GLN A O 1
ATOM 820 N N . ALA A 1 106 ? 23.559 -7.927 -2.967 1.00 93.19 106 ALA A N 1
ATOM 821 C CA . ALA A 1 106 ? 23.215 -6.871 -3.918 1.00 93.19 106 ALA A CA 1
ATOM 822 C C . ALA A 1 106 ? 24.445 -6.069 -4.377 1.00 93.19 106 ALA A C 1
ATOM 824 O O . ALA A 1 106 ? 24.578 -5.761 -5.563 1.00 93.19 106 ALA A O 1
ATOM 825 N N . VAL A 1 107 ? 25.374 -5.771 -3.462 1.00 97.50 107 VAL A N 1
ATOM 826 C CA . VAL A 1 107 ? 26.645 -5.110 -3.795 1.00 97.50 107 VAL A CA 1
ATOM 827 C C . VAL A 1 107 ? 27.479 -5.979 -4.736 1.00 97.50 107 VAL A C 1
ATOM 829 O O . VAL A 1 107 ? 27.959 -5.479 -5.750 1.00 97.50 107 VAL A O 1
ATOM 832 N N . GLN A 1 108 ? 27.619 -7.276 -4.447 1.00 95.56 108 GLN A N 1
ATOM 833 C CA . GLN A 1 108 ? 28.361 -8.196 -5.318 1.00 95.56 108 GLN A CA 1
ATOM 834 C C . GLN A 1 108 ? 27.722 -8.312 -6.704 1.00 95.56 108 GLN A C 1
ATOM 836 O O . GLN A 1 108 ? 28.419 -8.209 -7.711 1.00 95.56 108 GLN A O 1
ATOM 841 N N . ASP A 1 109 ? 26.398 -8.446 -6.763 1.00 95.00 109 ASP A N 1
ATOM 842 C CA . ASP A 1 109 ? 25.666 -8.532 -8.026 1.00 95.00 109 ASP A CA 1
ATOM 843 C C . ASP A 1 109 ? 25.843 -7.251 -8.860 1.00 95.00 109 ASP A C 1
ATOM 845 O O . ASP A 1 109 ? 26.047 -7.324 -10.071 1.00 95.00 109 ASP A O 1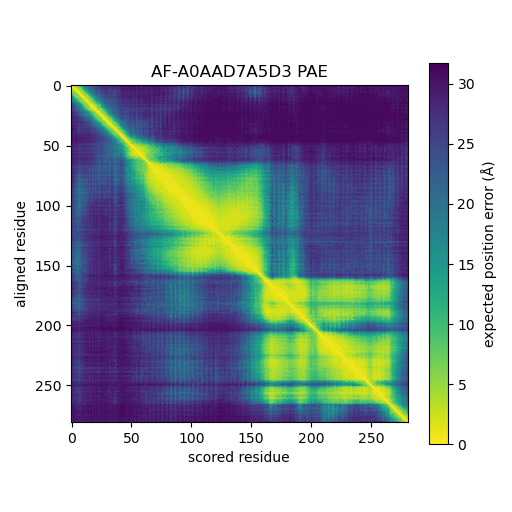
ATOM 849 N N . THR A 1 110 ? 25.867 -6.083 -8.211 1.00 95.31 110 THR A N 1
ATOM 850 C CA . THR A 1 110 ? 26.118 -4.796 -8.878 1.00 95.31 110 THR A CA 1
ATOM 851 C C . THR A 1 110 ? 27.548 -4.700 -9.409 1.00 95.31 110 THR A C 1
ATOM 853 O O . THR A 1 110 ? 27.747 -4.275 -10.543 1.00 95.31 110 THR A O 1
ATOM 856 N N . ILE A 1 111 ? 28.552 -5.126 -8.633 1.00 95.56 111 ILE A N 1
ATOM 857 C CA . ILE A 1 111 ? 29.957 -5.130 -9.074 1.00 95.56 111 ILE A CA 1
ATOM 858 C C . ILE A 1 111 ? 30.127 -6.002 -10.322 1.00 95.56 111 ILE A C 1
ATOM 860 O O . ILE A 1 111 ? 30.756 -5.569 -11.289 1.00 95.56 111 ILE A O 1
ATOM 864 N N . VAL A 1 112 ? 29.557 -7.211 -10.315 1.00 94.81 112 VAL A N 1
ATOM 865 C CA . VAL A 1 112 ? 29.639 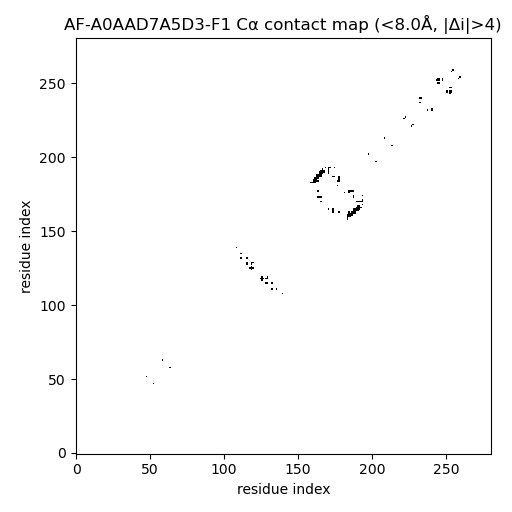-8.124 -11.462 1.00 94.81 112 VAL A CA 1
ATOM 866 C C . VAL A 1 112 ? 28.909 -7.543 -12.672 1.00 94.81 112 VAL A C 1
ATOM 868 O O . VAL A 1 112 ? 29.472 -7.527 -13.765 1.00 94.81 112 VAL A O 1
ATOM 871 N N . ALA A 1 113 ? 27.700 -7.004 -12.492 1.00 93.31 113 ALA A N 1
ATOM 872 C CA . ALA A 1 113 ? 26.943 -6.380 -13.575 1.00 93.31 113 ALA A CA 1
ATOM 873 C C . ALA A 1 113 ? 27.703 -5.206 -14.217 1.00 93.31 113 ALA A C 1
ATOM 875 O O . ALA A 1 113 ? 27.809 -5.142 -15.442 1.00 93.31 113 ALA A O 1
ATOM 876 N N . THR A 1 114 ? 28.295 -4.320 -13.411 1.00 94.06 114 THR A N 1
ATOM 877 C CA . THR A 1 114 ? 29.094 -3.189 -13.907 1.00 94.06 114 THR A CA 1
ATOM 878 C C . THR A 1 114 ? 30.306 -3.668 -14.701 1.00 94.06 114 THR A C 1
ATOM 880 O O . THR A 1 114 ? 30.531 -3.203 -15.817 1.00 94.06 114 THR A O 1
ATOM 883 N N . ARG A 1 115 ? 31.051 -4.655 -14.186 1.00 93.06 115 ARG A N 1
ATOM 884 C CA . ARG A 1 115 ? 32.224 -5.203 -14.885 1.00 93.06 115 ARG A CA 1
ATOM 885 C C . ARG A 1 115 ? 31.864 -5.955 -16.164 1.00 93.06 115 ARG A C 1
ATOM 887 O O . ARG A 1 115 ? 32.648 -5.951 -17.108 1.00 93.06 115 ARG A O 1
ATOM 894 N N . LEU A 1 116 ? 30.686 -6.578 -16.231 1.00 93.31 116 LEU A N 1
ATOM 895 C CA . LEU A 1 116 ? 30.178 -7.157 -17.476 1.00 93.31 11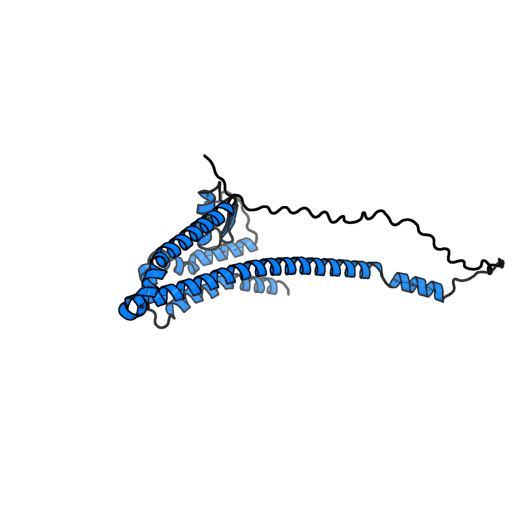6 LEU A CA 1
ATOM 896 C C . LEU A 1 116 ? 29.943 -6.065 -18.527 1.00 93.31 116 LEU A C 1
ATOM 898 O O . LEU A 1 116 ? 30.411 -6.207 -19.655 1.00 93.31 116 LEU A O 1
ATOM 902 N N . VAL A 1 117 ? 29.284 -4.960 -18.161 1.00 93.25 117 VAL A N 1
ATOM 903 C CA . VAL A 1 117 ? 29.054 -3.818 -19.069 1.00 93.25 117 VAL A CA 1
ATOM 904 C C . VAL A 1 117 ? 30.379 -3.227 -19.560 1.00 93.25 117 VAL A C 1
ATOM 906 O O . VAL A 1 117 ? 30.551 -3.004 -20.759 1.00 93.25 117 VAL A O 1
ATOM 909 N N . GLU A 1 118 ? 31.342 -3.023 -18.660 1.00 91.88 118 GLU A N 1
ATOM 910 C CA . GLU A 1 118 ? 32.694 -2.575 -19.018 1.00 91.88 118 GLU A CA 1
ATOM 911 C C . GLU A 1 118 ? 33.413 -3.578 -19.927 1.00 91.88 118 GLU A C 1
ATOM 913 O O . GLU A 1 118 ? 34.061 -3.186 -20.900 1.00 91.88 118 GLU A O 1
ATOM 918 N N . GLY A 1 119 ? 33.252 -4.875 -19.658 1.00 91.19 119 GLY A N 1
ATOM 919 C CA . GLY A 1 119 ? 33.826 -5.943 -20.461 1.00 91.19 119 GLY A CA 1
ATOM 920 C C . GLY A 1 119 ? 33.298 -5.954 -21.892 1.00 91.19 119 GLY A C 1
ATOM 921 O O . GLY A 1 119 ? 34.083 -6.078 -22.828 1.00 91.19 119 GLY A O 1
ATOM 922 N N . PHE A 1 120 ? 31.995 -5.740 -22.087 1.00 91.94 120 PHE A N 1
ATOM 923 C CA . PHE A 1 120 ? 31.412 -5.596 -23.424 1.00 91.94 120 PHE A CA 1
ATOM 924 C C . PHE A 1 120 ? 31.843 -4.303 -24.126 1.00 91.94 120 PHE A C 1
ATOM 926 O O . PHE A 1 120 ? 31.966 -4.287 -25.350 1.00 91.94 120 PHE A O 1
ATOM 933 N N . ARG A 1 121 ? 32.117 -3.230 -23.374 1.00 93.19 121 ARG A N 1
ATOM 934 C CA . ARG A 1 121 ? 32.626 -1.964 -23.924 1.00 93.19 121 ARG A CA 1
ATOM 935 C C . ARG A 1 121 ? 34.087 -2.062 -24.380 1.00 93.19 121 ARG A C 1
ATOM 937 O O . ARG A 1 121 ? 34.464 -1.373 -25.324 1.00 93.19 121 ARG A O 1
ATOM 944 N N . ASN A 1 122 ? 34.900 -2.905 -23.738 1.00 92.94 122 ASN A N 1
ATOM 945 C CA . ASN A 1 122 ? 36.281 -3.188 -24.142 1.00 92.94 122 ASN A CA 1
ATOM 946 C C . ASN A 1 122 ? 36.594 -4.701 -24.090 1.00 92.94 122 ASN A C 1
ATOM 948 O O . ASN A 1 122 ? 37.200 -5.176 -23.119 1.00 92.94 122 ASN A O 1
ATOM 952 N N . PRO A 1 123 ? 36.216 -5.461 -25.138 1.00 85.62 123 PRO A N 1
ATOM 953 C CA . PRO A 1 123 ? 36.316 -6.922 -25.137 1.00 85.62 123 PRO A CA 1
ATOM 954 C C . PRO A 1 123 ? 37.755 -7.440 -25.104 1.00 85.62 123 PRO A C 1
ATOM 956 O O . PRO A 1 123 ? 38.022 -8.468 -24.488 1.00 85.62 123 PRO A O 1
ATOM 959 N N . TYR A 1 124 ? 38.694 -6.728 -25.733 1.00 86.50 124 TYR A N 1
ATOM 960 C CA . TYR A 1 124 ? 40.087 -7.167 -25.852 1.00 86.50 124 TYR A CA 1
ATOM 961 C C . TYR A 1 124 ? 40.824 -7.155 -24.507 1.00 86.50 124 TYR A C 1
ATOM 963 O O . TYR A 1 124 ? 41.623 -8.049 -24.243 1.00 86.50 124 TYR A O 1
ATOM 971 N N . ALA A 1 125 ? 40.519 -6.189 -23.634 1.00 88.44 125 ALA A N 1
ATOM 972 C CA . ALA A 1 125 ? 41.118 -6.099 -22.302 1.00 88.44 125 ALA A CA 1
ATOM 973 C C . ALA A 1 125 ? 40.438 -7.010 -21.261 1.00 88.44 125 ALA A C 1
ATOM 975 O O . ALA A 1 125 ? 41.065 -7.386 -20.276 1.00 88.44 125 ALA A O 1
ATOM 976 N N . ASN A 1 126 ? 39.168 -7.381 -21.472 1.00 90.50 126 ASN A N 1
ATOM 977 C CA . ASN A 1 126 ? 38.325 -8.023 -20.452 1.00 90.50 126 ASN A CA 1
ATOM 978 C C . ASN A 1 126 ? 37.777 -9.405 -20.853 1.00 90.50 126 ASN A C 1
ATOM 980 O O . ASN A 1 126 ? 36.906 -9.949 -20.171 1.00 90.50 126 ASN A O 1
ATOM 984 N N . ALA A 1 127 ? 38.280 -10.004 -21.937 1.00 87.88 127 ALA A N 1
ATOM 985 C CA . ALA A 1 127 ? 37.789 -11.281 -22.463 1.00 87.88 127 ALA A CA 1
ATOM 986 C C . ALA A 1 127 ? 37.793 -12.425 -21.431 1.00 87.88 127 ALA A C 1
ATOM 988 O O . ALA A 1 127 ? 36.886 -13.256 -21.441 1.00 87.88 127 ALA A O 1
ATOM 989 N N . ALA A 1 128 ? 38.790 -12.475 -20.540 1.00 91.19 128 ALA A N 1
ATOM 990 C CA . ALA A 1 128 ? 38.858 -13.477 -19.474 1.00 91.19 128 ALA A CA 1
ATOM 991 C C . ALA A 1 128 ? 37.717 -13.301 -18.456 1.00 91.19 128 ALA A C 1
ATOM 993 O O . ALA A 1 128 ? 36.985 -14.246 -18.180 1.00 91.19 128 ALA A O 1
ATOM 994 N N . TYR A 1 129 ? 37.485 -12.067 -17.996 1.00 91.25 129 TYR A N 1
ATOM 995 C CA . TYR A 1 129 ? 36.424 -11.758 -17.036 1.00 91.25 129 TYR A CA 1
ATOM 996 C C . TYR A 1 129 ? 35.030 -12.097 -17.582 1.00 91.25 129 TYR A C 1
ATOM 998 O O . TYR A 1 129 ? 34.202 -12.659 -16.864 1.00 91.25 129 TYR A O 1
ATOM 1006 N N . LEU A 1 130 ? 34.788 -11.798 -18.865 1.00 90.69 130 LEU A N 1
ATOM 1007 C CA . LEU A 1 130 ? 33.539 -12.142 -19.543 1.00 90.69 130 LEU A CA 1
ATOM 1008 C C . LEU A 1 130 ? 33.309 -13.656 -19.576 1.00 90.69 130 LEU A C 1
ATOM 1010 O O . LEU A 1 130 ? 32.199 -14.090 -19.281 1.00 90.69 130 LEU A O 1
ATOM 1014 N N . LYS A 1 131 ? 34.343 -14.451 -19.890 1.00 91.88 131 LYS A N 1
ATOM 1015 C CA . LYS A 1 131 ? 34.267 -15.923 -19.907 1.00 91.88 131 LYS A CA 1
ATOM 1016 C C . LYS A 1 131 ? 33.947 -16.497 -18.528 1.00 91.88 131 LYS A C 1
ATOM 1018 O O . LYS A 1 131 ? 33.101 -17.383 -18.427 1.00 91.88 131 LYS A O 1
ATOM 1023 N N . ASP A 1 132 ? 34.552 -15.948 -17.481 1.00 94.00 132 ASP A N 1
ATOM 1024 C CA . ASP A 1 132 ? 34.348 -16.420 -16.108 1.00 94.00 132 ASP A CA 1
ATOM 1025 C C . ASP A 1 132 ? 32.941 -16.094 -15.567 1.00 94.00 132 ASP A C 1
ATOM 1027 O O . ASP A 1 132 ? 32.439 -16.785 -14.682 1.00 94.00 132 ASP A O 1
ATOM 1031 N N . HIS A 1 133 ? 32.271 -15.072 -16.116 1.00 93.81 133 HIS A N 1
ATOM 1032 C CA . HIS A 1 133 ? 30.981 -14.571 -15.618 1.00 93.81 133 HIS A CA 1
ATOM 1033 C C . HIS A 1 133 ? 29.811 -14.748 -16.602 1.00 93.81 133 HIS A C 1
ATOM 1035 O O . HIS A 1 133 ? 28.737 -14.189 -16.375 1.00 93.81 133 HIS A O 1
ATOM 1041 N N . VAL A 1 134 ? 29.950 -15.571 -17.652 1.00 90.69 134 VAL A N 1
ATOM 1042 C CA . VAL A 1 134 ? 28.866 -15.842 -18.629 1.00 90.69 134 VAL A CA 1
ATOM 1043 C C . VAL A 1 134 ? 27.582 -16.340 -17.951 1.00 90.69 134 VAL A C 1
ATOM 1045 O O . VAL A 1 134 ? 26.478 -16.010 -18.378 1.00 90.69 134 VAL A O 1
ATOM 1048 N N . GLY A 1 135 ? 27.706 -17.115 -16.869 1.00 92.56 135 GLY A N 1
ATOM 1049 C CA . GLY A 1 135 ? 26.561 -17.663 -16.136 1.00 92.56 135 GLY A CA 1
ATOM 1050 C C . GLY A 1 135 ? 25.858 -16.675 -15.200 1.00 92.56 135 GLY A C 1
ATOM 1051 O O . GLY A 1 135 ? 24.756 -16.971 -14.732 1.00 92.56 135 GLY A O 1
ATOM 1052 N N . PHE A 1 136 ? 26.458 -15.514 -14.917 1.00 95.25 136 PHE A N 1
ATOM 1053 C CA . PHE A 1 136 ? 25.955 -14.589 -13.901 1.00 95.25 136 PHE A CA 1
ATOM 1054 C C . PHE A 1 136 ? 24.517 -14.109 -14.163 1.00 95.25 136 PHE A C 1
ATOM 1056 O O . PHE A 1 136 ? 23.706 -14.225 -13.241 1.00 95.25 136 PHE A O 1
ATOM 1063 N N . PRO A 1 137 ? 24.134 -13.638 -15.372 1.00 93.19 137 PRO A N 1
ATOM 1064 C CA . PRO A 1 137 ? 22.778 -13.136 -15.600 1.00 93.19 137 PRO A CA 1
ATOM 1065 C C . PRO A 1 137 ? 21.705 -14.192 -15.310 1.00 93.19 137 PRO A C 1
ATOM 1067 O O . PRO A 1 137 ? 20.736 -13.926 -14.599 1.00 93.19 137 PRO A O 1
ATOM 1070 N N . LEU A 1 138 ? 21.906 -15.425 -15.786 1.00 94.31 138 LEU A N 1
ATOM 1071 C CA . LEU A 1 138 ? 20.972 -16.524 -15.545 1.00 94.31 138 LEU A CA 1
ATOM 1072 C C . LEU A 1 138 ? 20.889 -16.882 -14.054 1.00 94.31 138 LEU A C 1
ATOM 1074 O O . LEU A 1 138 ? 19.793 -17.084 -13.525 1.00 94.31 138 LEU A O 1
ATOM 1078 N N . GLN A 1 139 ? 22.028 -16.935 -13.360 1.00 92.44 139 GLN A N 1
ATOM 1079 C CA . GLN A 1 139 ? 22.070 -17.203 -11.921 1.00 92.44 139 GLN A CA 1
ATOM 1080 C C . GLN A 1 139 ? 21.358 -16.108 -11.119 1.00 92.44 139 GLN A C 1
ATOM 1082 O O . GLN A 1 139 ? 20.579 -16.426 -10.219 1.00 92.44 139 GLN A O 1
ATOM 1087 N N . PHE A 1 140 ? 21.570 -14.836 -11.465 1.00 93.81 140 PHE A N 1
ATOM 1088 C CA . PHE A 1 140 ? 20.895 -13.699 -10.843 1.00 93.81 140 PHE A CA 1
ATOM 1089 C C . PHE A 1 140 ? 19.371 -13.830 -10.956 1.00 93.81 140 PHE A C 1
ATOM 1091 O O . PHE A 1 140 ? 18.679 -13.883 -9.937 1.00 93.81 140 PHE A O 1
ATOM 1098 N N . PHE A 1 141 ? 18.843 -13.982 -12.175 1.00 93.50 141 PHE A N 1
ATOM 1099 C CA . PHE A 1 141 ? 17.396 -14.095 -12.388 1.00 93.50 141 PHE A CA 1
ATOM 1100 C C . PHE A 1 141 ? 16.800 -15.353 -11.753 1.00 93.50 141 PHE A C 1
ATOM 1102 O O . PHE A 1 141 ? 15.689 -15.310 -11.219 1.00 93.50 141 PHE A O 1
ATOM 1109 N N . THR A 1 142 ? 17.545 -16.460 -11.729 1.00 93.81 142 THR A N 1
ATOM 1110 C CA . THR A 1 142 ? 17.127 -17.680 -11.025 1.00 93.81 142 THR A CA 1
ATOM 1111 C C . THR A 1 142 ? 16.970 -17.421 -9.526 1.00 93.81 142 THR A C 1
ATOM 1113 O O . THR A 1 142 ? 15.929 -17.755 -8.955 1.00 93.81 142 THR A O 1
ATOM 1116 N N . ARG A 1 143 ? 17.951 -16.768 -8.882 1.00 93.31 143 ARG A N 1
ATOM 1117 C CA . ARG A 1 143 ? 17.871 -16.412 -7.454 1.00 93.31 143 ARG A CA 1
ATOM 1118 C C . ARG A 1 143 ? 16.690 -15.489 -7.165 1.00 93.31 143 ARG A C 1
ATOM 1120 O O . ARG A 1 143 ? 15.936 -15.764 -6.235 1.00 93.31 143 ARG A O 1
ATOM 1127 N N . VAL A 1 144 ? 16.491 -14.448 -7.975 1.00 90.19 144 VAL A N 1
ATOM 1128 C CA . VAL A 1 144 ? 15.361 -13.512 -7.823 1.00 90.19 144 VAL A CA 1
ATOM 1129 C C . VAL A 1 144 ? 14.023 -14.245 -7.947 1.00 90.19 144 VAL A C 1
ATOM 1131 O O . VAL A 1 144 ? 13.142 -14.077 -7.106 1.00 90.19 144 VAL A O 1
ATOM 1134 N N . THR A 1 145 ? 13.885 -15.135 -8.931 1.00 90.25 145 THR A N 1
ATOM 1135 C CA . THR A 1 145 ? 12.653 -15.913 -9.140 1.00 90.25 145 THR A CA 1
ATOM 1136 C C . THR A 1 145 ? 12.353 -16.831 -7.954 1.00 90.25 145 THR A C 1
ATOM 1138 O O . THR A 1 145 ? 11.206 -16.937 -7.515 1.00 90.25 145 THR A O 1
ATOM 1141 N N . VAL A 1 146 ? 13.377 -17.483 -7.395 1.00 91.69 146 VAL A N 1
ATOM 1142 C CA . VAL A 1 146 ? 13.237 -18.319 -6.193 1.00 91.69 146 VAL A CA 1
ATOM 1143 C C . VAL A 1 146 ? 12.823 -17.477 -4.984 1.00 91.69 146 VAL A C 1
ATOM 1145 O O . VAL A 1 146 ? 11.913 -17.873 -4.255 1.00 91.69 146 VAL A O 1
ATOM 1148 N N . GLN A 1 147 ? 13.423 -16.299 -4.795 1.00 87.12 147 GLN A N 1
ATOM 1149 C CA . GLN A 1 147 ? 13.056 -15.381 -3.712 1.00 87.12 147 GLN A CA 1
ATOM 1150 C C . GLN A 1 147 ? 11.606 -14.900 -3.831 1.00 87.12 147 GLN A C 1
ATOM 1152 O O . GLN A 1 147 ? 10.872 -14.944 -2.846 1.00 87.12 147 GLN A O 1
ATOM 1157 N N . MET A 1 148 ? 11.162 -14.516 -5.030 1.00 83.88 148 MET A N 1
ATOM 1158 C CA . MET A 1 148 ? 9.777 -14.100 -5.278 1.00 83.88 148 MET A CA 1
ATOM 1159 C C . MET A 1 148 ? 8.782 -15.230 -4.989 1.00 83.88 148 MET A C 1
ATOM 1161 O O . MET A 1 148 ? 7.754 -15.008 -4.349 1.00 83.88 148 MET A O 1
ATOM 1165 N N . ARG A 1 149 ? 9.096 -16.470 -5.392 1.00 85.12 149 ARG A N 1
ATOM 1166 C CA . ARG A 1 149 ? 8.264 -17.642 -5.068 1.00 85.12 149 ARG A CA 1
ATOM 1167 C C . ARG A 1 149 ? 8.191 -17.895 -3.564 1.00 85.12 149 ARG A C 1
ATOM 1169 O O . ARG A 1 149 ? 7.107 -18.171 -3.055 1.00 85.12 149 ARG A O 1
ATOM 1176 N N . ALA A 1 150 ? 9.314 -17.784 -2.857 1.00 83.12 150 ALA A N 1
ATOM 1177 C CA . ALA A 1 150 ? 9.364 -17.960 -1.409 1.00 83.12 150 ALA A CA 1
ATOM 1178 C C . ALA A 1 150 ? 8.581 -16.864 -0.667 1.00 83.12 150 ALA A C 1
ATOM 1180 O O . ALA A 1 150 ? 7.837 -17.172 0.262 1.00 83.12 150 ALA A O 1
ATOM 1181 N N . GLN A 1 151 ? 8.680 -15.604 -1.105 1.00 77.25 151 GLN A N 1
ATOM 1182 C CA . GLN A 1 151 ? 7.868 -14.505 -0.575 1.00 77.25 151 GLN A CA 1
ATOM 1183 C C . GLN A 1 151 ? 6.379 -14.762 -0.794 1.00 77.25 151 GLN A C 1
ATOM 1185 O O . GLN A 1 151 ? 5.602 -14.680 0.152 1.00 77.25 151 GLN A O 1
ATOM 1190 N N . LEU A 1 152 ? 5.988 -15.163 -2.004 1.00 77.38 152 LEU A N 1
ATOM 1191 C CA . LEU A 1 152 ? 4.600 -15.490 -2.312 1.00 77.38 152 LEU A CA 1
ATOM 1192 C C . LEU A 1 152 ? 4.079 -16.650 -1.450 1.00 77.38 152 LEU A C 1
ATOM 1194 O O . LEU A 1 152 ? 2.947 -16.600 -0.975 1.00 77.38 152 LEU A O 1
ATOM 1198 N N . ALA A 1 153 ? 4.893 -17.684 -1.228 1.00 79.19 153 ALA A N 1
ATOM 1199 C CA . ALA A 1 153 ? 4.548 -18.804 -0.357 1.00 79.19 153 ALA A CA 1
ATOM 1200 C C . ALA A 1 153 ? 4.423 -18.379 1.116 1.00 79.19 153 ALA A C 1
ATOM 1202 O O . ALA A 1 153 ? 3.477 -18.789 1.780 1.00 79.19 153 ALA A O 1
ATOM 1203 N N . CYS A 1 154 ? 5.323 -17.523 1.612 1.00 72.38 154 CYS A N 1
ATOM 1204 C CA . CYS A 1 154 ? 5.273 -16.965 2.967 1.00 72.38 154 CYS A CA 1
ATOM 1205 C C . CYS A 1 154 ? 4.019 -16.110 3.182 1.00 72.38 154 CYS A C 1
ATOM 1207 O O . CYS A 1 154 ? 3.300 -16.295 4.164 1.00 72.38 154 CYS A O 1
ATOM 1209 N N . CYS A 1 155 ? 3.717 -15.229 2.226 1.00 67.38 155 CYS A N 1
ATOM 1210 C CA . CYS A 1 155 ? 2.477 -14.470 2.193 1.00 67.38 155 CYS A CA 1
ATOM 1211 C C . CYS A 1 155 ? 1.289 -15.434 2.279 1.00 67.38 155 CYS A C 1
ATOM 1213 O O . CYS A 1 155 ? 0.561 -15.410 3.264 1.00 67.38 155 CYS A O 1
ATOM 1215 N N . LYS A 1 156 ? 1.159 -16.376 1.336 1.00 65.94 156 LYS A N 1
ATOM 1216 C CA . LYS A 1 156 ? 0.073 -17.373 1.328 1.00 65.94 156 LYS A CA 1
ATOM 1217 C C . LYS A 1 156 ? -0.038 -18.174 2.635 1.00 65.94 156 LYS A C 1
ATOM 1219 O O . LYS A 1 156 ? -1.146 -18.387 3.113 1.00 65.94 156 LYS A O 1
ATOM 1224 N N . GLY A 1 157 ? 1.083 -18.594 3.223 1.00 63.03 157 GLY A N 1
ATOM 1225 C CA . GLY A 1 157 ? 1.130 -19.390 4.455 1.00 63.03 157 GLY A CA 1
ATOM 1226 C C . GLY A 1 157 ? 0.791 -18.612 5.730 1.00 63.03 157 GLY A C 1
ATOM 1227 O O . GLY A 1 157 ? 0.351 -19.211 6.707 1.00 63.03 157 GLY A O 1
ATOM 1228 N N . THR A 1 158 ? 0.943 -17.287 5.715 1.00 56.16 158 THR A N 1
ATOM 1229 C CA . THR A 1 158 ? 0.577 -16.388 6.824 1.00 56.16 158 THR A CA 1
ATOM 1230 C C . THR A 1 158 ? -0.896 -15.952 6.741 1.00 56.16 158 THR A C 1
ATOM 1232 O O . THR A 1 158 ? -1.423 -15.354 7.678 1.00 56.16 158 THR A O 1
ATOM 1235 N N . PHE A 1 159 ? -1.600 -16.297 5.655 1.00 56.38 159 PHE A N 1
ATOM 1236 C CA . PHE A 1 159 ? -2.997 -15.932 5.402 1.00 56.38 159 PHE A CA 1
ATOM 1237 C C . PHE A 1 159 ? -4.031 -17.065 5.567 1.00 56.38 159 PHE A C 1
ATOM 1239 O O . PHE A 1 159 ? -4.991 -17.083 4.797 1.00 56.38 159 PHE A O 1
ATOM 1246 N N . PRO A 1 160 ? -3.960 -18.005 6.535 1.00 52.84 160 PRO A N 1
ATOM 1247 C CA . PRO A 1 160 ? -5.102 -18.895 6.720 1.00 52.84 160 PRO A CA 1
ATOM 1248 C C . PRO A 1 160 ? -6.345 -18.117 7.192 1.00 52.84 160 PRO A C 1
ATOM 1250 O O . PRO A 1 160 ? -7.455 -18.597 6.990 1.00 52.84 160 PRO A O 1
ATOM 1253 N N . LEU A 1 161 ? -6.177 -16.917 7.780 1.00 59.31 161 LEU A N 1
ATOM 1254 C CA . LEU A 1 161 ? -7.260 -16.041 8.243 1.00 59.31 161 LEU A CA 1
ATOM 1255 C C . LEU A 1 161 ? -6.861 -14.558 8.124 1.00 59.31 161 LEU A C 1
ATOM 1257 O O . LEU A 1 161 ? -6.198 -14.007 9.004 1.00 59.31 161 LEU A O 1
ATOM 1261 N N . LEU A 1 162 ? -7.263 -13.894 7.042 1.00 68.00 162 LEU A N 1
ATOM 1262 C CA . LEU A 1 162 ? -7.080 -12.453 6.887 1.00 68.00 162 LEU A CA 1
ATOM 1263 C C . LEU A 1 162 ? -8.127 -11.713 7.737 1.00 68.00 162 LEU A C 1
ATOM 1265 O O . LEU A 1 162 ? -9.321 -12.022 7.692 1.00 68.00 162 LEU A O 1
ATOM 1269 N N . ARG A 1 163 ? -7.682 -10.714 8.500 1.00 77.06 163 ARG A N 1
ATOM 1270 C CA . ARG A 1 163 ? -8.554 -9.684 9.075 1.00 77.06 163 ARG A CA 1
ATOM 1271 C C . ARG A 1 163 ? -8.249 -8.389 8.351 1.00 77.06 163 ARG A C 1
ATOM 1273 O O . ARG A 1 163 ? -7.088 -7.986 8.311 1.00 77.06 163 ARG A O 1
ATOM 1280 N N . VAL A 1 164 ? -9.264 -7.765 7.773 1.00 80.31 164 VAL A N 1
ATOM 1281 C CA . VAL A 1 164 ? -9.100 -6.503 7.050 1.00 80.31 164 VAL A CA 1
ATOM 1282 C C . VAL A 1 164 ? -9.500 -5.351 7.957 1.00 80.31 164 VAL A C 1
ATOM 1284 O O . VAL A 1 164 ? -10.559 -5.371 8.577 1.00 80.31 164 VAL A O 1
ATOM 1287 N N . HIS A 1 165 ? -8.627 -4.359 8.070 1.00 86.88 165 HIS A N 1
ATOM 1288 C CA . HIS A 1 165 ? -8.951 -3.075 8.673 1.00 86.88 165 HIS A CA 1
ATOM 1289 C C . HIS A 1 165 ? -8.985 -2.044 7.557 1.00 86.88 165 HIS A C 1
ATOM 1291 O O . HIS A 1 165 ? -8.105 -2.044 6.696 1.00 86.88 165 HIS A O 1
ATOM 1297 N N . SER A 1 166 ? -10.001 -1.192 7.557 1.00 84.69 166 SER A N 1
ATOM 1298 C CA . SER A 1 166 ? -10.201 -0.236 6.480 1.00 84.69 166 SER A CA 1
ATOM 1299 C C . SER A 1 166 ? -10.783 1.082 6.960 1.00 84.69 166 SER A C 1
ATOM 1301 O O . SER A 1 166 ? -11.485 1.156 7.972 1.00 84.69 166 SER A O 1
ATOM 1303 N N . THR A 1 167 ? -10.461 2.115 6.196 1.00 88.12 167 THR A N 1
ATOM 1304 C CA . THR A 1 167 ? -10.904 3.496 6.354 1.00 88.12 167 THR A CA 1
ATOM 1305 C C . THR A 1 167 ? -11.075 4.105 4.961 1.00 88.12 167 THR A C 1
ATOM 1307 O O . THR A 1 167 ? -10.521 3.559 4.001 1.00 88.12 167 THR A O 1
ATOM 1310 N N . ASP A 1 168 ? -11.823 5.205 4.859 1.00 86.88 168 ASP A N 1
ATOM 1311 C CA . ASP A 1 168 ? -12.032 5.975 3.624 1.00 86.88 168 ASP A CA 1
ATOM 1312 C C . ASP A 1 168 ? -12.382 5.064 2.421 1.00 86.88 168 ASP A C 1
ATOM 1314 O O . ASP A 1 168 ? -13.174 4.129 2.579 1.00 86.88 168 ASP A O 1
ATOM 1318 N N . TRP A 1 169 ? -11.774 5.240 1.243 1.00 85.69 169 TRP A N 1
ATOM 1319 C CA . TRP A 1 169 ? -11.988 4.388 0.063 1.00 85.69 169 TRP A CA 1
ATOM 1320 C C . TRP A 1 169 ? -11.641 2.911 0.284 1.00 85.69 169 TRP A C 1
ATOM 1322 O O . TRP A 1 169 ? -12.198 2.021 -0.365 1.00 85.69 169 TRP A O 1
ATOM 1332 N N . GLY A 1 170 ? -10.747 2.620 1.232 1.00 87.38 170 GLY A N 1
ATOM 1333 C CA . GLY A 1 170 ? -10.405 1.253 1.606 1.00 87.38 170 GLY A CA 1
ATOM 1334 C C . GLY A 1 170 ? -11.590 0.483 2.192 1.00 87.38 170 GLY A C 1
ATOM 1335 O O . GLY A 1 170 ? -11.582 -0.747 2.146 1.00 87.38 170 GLY A O 1
ATOM 1336 N N . SER A 1 171 ? -12.605 1.174 2.725 1.00 89.56 171 SER A N 1
ATOM 1337 C CA . SER A 1 171 ? -13.810 0.547 3.284 1.00 89.56 171 SER A CA 1
ATOM 1338 C C . SER A 1 171 ? -14.602 -0.223 2.225 1.00 89.56 171 SER A C 1
ATOM 1340 O O . SER A 1 171 ? -14.923 -1.390 2.436 1.00 89.56 171 SER A O 1
ATOM 1342 N N . SER A 1 172 ? -14.830 0.359 1.046 1.00 88.44 172 SER A N 1
ATOM 1343 C CA . SER A 1 172 ? -15.538 -0.292 -0.065 1.00 88.44 172 SER A CA 1
ATOM 1344 C C . SER A 1 172 ? -14.792 -1.528 -0.573 1.00 88.44 172 SER A C 1
ATOM 1346 O O . SER A 1 172 ? -15.393 -2.575 -0.839 1.00 88.44 172 SER A O 1
ATOM 1348 N N . VAL A 1 173 ? -13.460 -1.443 -0.642 1.00 89.62 173 VAL A N 1
ATOM 1349 C CA . VAL A 1 173 ? -12.597 -2.564 -1.039 1.00 89.62 173 VAL A CA 1
ATOM 1350 C C . VAL A 1 173 ? -12.632 -3.671 0.013 1.00 89.62 173 VAL A C 1
ATOM 1352 O O . VAL A 1 173 ? -12.845 -4.833 -0.324 1.00 89.62 173 VAL A O 1
ATOM 1355 N N . ALA A 1 174 ? -12.469 -3.334 1.293 1.00 89.25 174 ALA A N 1
ATOM 1356 C CA . ALA A 1 174 ? -12.504 -4.305 2.382 1.00 89.25 174 ALA A CA 1
ATOM 1357 C C . ALA A 1 174 ? -13.881 -4.961 2.539 1.00 89.25 174 ALA A C 1
ATOM 1359 O O . ALA A 1 174 ? -13.947 -6.156 2.820 1.00 89.25 174 ALA A O 1
ATOM 1360 N N . ASN A 1 175 ? -14.962 -4.219 2.296 1.00 89.62 175 ASN A N 1
ATOM 1361 C CA . ASN A 1 175 ? -16.317 -4.758 2.249 1.00 89.62 175 ASN A CA 1
ATOM 1362 C C . ASN A 1 175 ? -16.469 -5.787 1.127 1.00 89.62 175 ASN A C 1
ATOM 1364 O O . ASN A 1 175 ? -16.946 -6.893 1.365 1.00 89.62 175 ASN A O 1
ATOM 1368 N N . SER A 1 176 ? -15.971 -5.461 -0.069 1.00 89.81 176 SER A N 1
ATOM 1369 C CA . SER A 1 176 ? -15.963 -6.380 -1.213 1.00 89.81 176 SER A CA 1
ATOM 1370 C C . SER A 1 176 ? -15.108 -7.622 -0.948 1.00 89.81 176 SER A C 1
ATOM 1372 O O . SER A 1 176 ? -15.490 -8.732 -1.312 1.00 89.81 176 SER A O 1
ATOM 1374 N N . LEU A 1 177 ? -13.962 -7.459 -0.277 1.00 87.69 177 LEU A N 1
ATOM 1375 C CA . LEU A 1 177 ? -13.095 -8.571 0.110 1.00 87.69 177 LEU A CA 1
ATOM 1376 C C . LEU A 1 177 ? -13.764 -9.487 1.136 1.00 87.69 177 LEU A C 1
ATOM 1378 O O . LEU A 1 177 ? -13.707 -10.707 1.001 1.00 87.69 177 LEU A O 1
ATOM 1382 N N . TYR A 1 178 ? -14.398 -8.904 2.151 1.00 87.69 178 TYR A N 1
ATOM 1383 C CA . TYR A 1 178 ? -15.113 -9.651 3.177 1.00 87.69 178 TYR A CA 1
ATOM 1384 C C . TYR A 1 178 ? -16.311 -10.412 2.597 1.00 87.69 178 TYR A C 1
ATOM 1386 O O . TYR A 1 178 ? -16.495 -11.587 2.910 1.00 87.69 178 TYR A O 1
ATOM 1394 N N . SER A 1 179 ? -17.084 -9.782 1.706 1.00 88.44 179 SER A N 1
ATOM 1395 C CA . SER A 1 179 ? -18.245 -10.416 1.076 1.00 88.44 179 SER A CA 1
ATOM 1396 C C . SER A 1 179 ? -17.852 -11.508 0.077 1.00 88.44 179 SER A C 1
ATOM 1398 O O . SER A 1 179 ? -18.438 -12.589 0.087 1.00 88.44 179 SER A O 1
ATOM 1400 N N . SER A 1 180 ? -16.834 -11.259 -0.752 1.00 90.81 180 SER A N 1
ATOM 1401 C CA . SER A 1 180 ? -16.466 -12.141 -1.870 1.00 90.81 180 SER A CA 1
ATOM 1402 C C . SER A 1 180 ? -15.518 -13.274 -1.472 1.00 90.81 180 SER A C 1
ATOM 1404 O O . SER A 1 180 ? -15.463 -14.294 -2.154 1.00 90.81 180 SER A O 1
ATOM 1406 N N . PHE A 1 181 ? -14.770 -13.125 -0.372 1.00 86.62 181 PHE A N 1
ATOM 1407 C CA . PHE A 1 181 ? -13.768 -14.099 0.082 1.00 86.62 181 PHE A CA 1
ATOM 1408 C C . PHE A 1 181 ? -13.989 -14.522 1.539 1.00 86.62 181 PHE A C 1
ATOM 1410 O O . PHE A 1 181 ? -13.036 -14.632 2.313 1.00 86.62 181 PHE A O 1
ATOM 1417 N N . ASN A 1 182 ? -15.239 -14.798 1.914 1.00 78.12 182 ASN A N 1
ATOM 1418 C CA . ASN A 1 182 ? -15.656 -15.112 3.289 1.00 78.12 182 ASN A CA 1
ATOM 1419 C C . ASN A 1 182 ? -14.955 -16.335 3.935 1.00 78.12 182 ASN A C 1
ATOM 1421 O O . ASN A 1 182 ? -14.929 -16.464 5.160 1.00 78.12 182 ASN A O 1
ATOM 1425 N N . THR A 1 183 ? -14.335 -17.220 3.146 1.00 80.19 183 THR A N 1
ATOM 1426 C CA . THR A 1 183 ? -13.538 -18.353 3.648 1.00 80.19 183 THR A CA 1
ATOM 1427 C C . THR A 1 183 ? -12.153 -17.933 4.139 1.00 80.19 183 THR A C 1
ATOM 1429 O O . THR A 1 183 ? -11.607 -18.550 5.058 1.00 80.19 183 THR A O 1
ATOM 1432 N N . THR A 1 184 ? -11.594 -16.885 3.530 1.00 80.44 184 THR A N 1
ATOM 1433 C CA . THR A 1 184 ? -10.211 -16.423 3.720 1.00 80.44 184 THR A CA 1
ATOM 1434 C C . THR A 1 184 ? -10.167 -15.134 4.542 1.00 80.44 184 THR A C 1
ATOM 1436 O O . THR A 1 184 ? -9.301 -14.980 5.401 1.00 80.44 184 THR A O 1
ATOM 1439 N N . VAL A 1 185 ? -11.122 -14.224 4.326 1.00 83.69 185 VAL A N 1
ATOM 1440 C CA . VAL A 1 185 ? -11.301 -12.969 5.064 1.00 83.69 185 VAL A CA 1
ATOM 1441 C C . VAL A 1 185 ? -12.411 -13.163 6.090 1.00 83.69 185 VAL A C 1
ATOM 1443 O O . VAL A 1 185 ? -13.591 -13.068 5.772 1.00 83.69 185 VAL A O 1
ATOM 1446 N N . ARG A 1 186 ? -12.043 -13.467 7.337 1.00 81.12 186 ARG A N 1
ATOM 1447 C CA . ARG A 1 186 ? -13.026 -13.855 8.368 1.00 81.12 186 ARG A CA 1
ATOM 1448 C C . ARG A 1 186 ? -13.551 -12.711 9.212 1.00 81.12 186 ARG A C 1
ATOM 1450 O O . ARG A 1 186 ? -14.552 -12.876 9.901 1.00 81.12 186 ARG A O 1
ATOM 1457 N N . ALA A 1 187 ? -12.883 -11.565 9.174 1.00 82.81 187 ALA A N 1
ATOM 1458 C CA . ALA A 1 187 ? -13.343 -10.375 9.865 1.00 82.81 187 ALA A CA 1
ATOM 1459 C C . ALA A 1 187 ? -12.943 -9.118 9.098 1.00 82.81 187 ALA A C 1
ATOM 1461 O O . ALA A 1 187 ? -11.831 -9.034 8.565 1.00 82.81 187 ALA A O 1
ATOM 1462 N N . ALA A 1 188 ? -13.838 -8.138 9.116 1.00 86.38 188 ALA A N 1
ATOM 1463 C CA . ALA A 1 188 ? -13.588 -6.790 8.651 1.00 86.38 188 ALA A CA 1
ATOM 1464 C C . ALA A 1 188 ? -13.865 -5.799 9.782 1.00 86.38 188 ALA A C 1
ATOM 1466 O O . ALA A 1 188 ? -14.871 -5.903 10.481 1.00 86.38 188 ALA A O 1
ATOM 1467 N N . HIS A 1 189 ? -12.952 -4.853 9.970 1.00 89.06 189 HIS A N 1
ATOM 1468 C CA . HIS A 1 189 ? -13.133 -3.705 10.841 1.00 89.06 189 HIS A CA 1
ATOM 1469 C C . HIS A 1 189 ? -13.176 -2.441 9.986 1.00 89.06 189 HIS A C 1
ATOM 1471 O O . HIS A 1 189 ? -12.218 -2.130 9.271 1.00 89.06 189 HIS A O 1
ATOM 1477 N N . PHE A 1 190 ? -14.265 -1.694 10.115 1.00 88.44 190 PHE A N 1
ATOM 1478 C CA . PHE A 1 190 ? -14.513 -0.459 9.386 1.00 88.44 190 PHE A CA 1
ATOM 1479 C C . PHE A 1 190 ? -14.397 0.724 10.344 1.00 88.44 190 PHE A C 1
ATOM 1481 O O . PHE A 1 190 ? -15.171 0.835 11.289 1.00 88.44 190 PHE A O 1
ATOM 1488 N N . ALA A 1 191 ? -13.414 1.595 10.115 1.00 88.06 191 ALA A N 1
ATOM 1489 C CA . ALA A 1 191 ? -13.360 2.913 10.754 1.00 88.06 191 ALA A CA 1
ATOM 1490 C C . ALA A 1 191 ? -14.163 3.971 9.966 1.00 88.06 191 ALA A C 1
ATOM 1492 O O . ALA A 1 191 ? -14.417 5.058 10.473 1.00 88.06 191 ALA A O 1
ATOM 1493 N N . PHE A 1 192 ? -14.572 3.630 8.742 1.00 84.12 192 PHE A N 1
ATOM 1494 C CA . PHE A 1 192 ? -15.479 4.377 7.877 1.00 84.12 192 PHE A CA 1
ATOM 1495 C C . PHE A 1 192 ? -16.443 3.376 7.232 1.00 84.12 192 PHE A C 1
ATOM 1497 O O . PHE A 1 192 ? -16.000 2.305 6.807 1.00 84.12 192 PHE A O 1
ATOM 1504 N N . LEU A 1 193 ? -17.742 3.681 7.197 1.00 85.94 193 LEU A N 1
ATOM 1505 C CA . LEU A 1 193 ? -18.747 2.752 6.680 1.00 85.94 193 LEU A CA 1
ATOM 1506 C C . LEU A 1 193 ? -18.789 2.789 5.143 1.00 85.94 193 LEU A C 1
ATOM 1508 O O . LEU A 1 193 ? -18.824 3.873 4.568 1.00 85.94 193 LEU A O 1
ATOM 1512 N N . PRO A 1 194 ? -18.839 1.629 4.464 1.00 83.19 194 PRO A N 1
ATOM 1513 C CA . PRO A 1 194 ? -18.854 1.550 3.000 1.00 83.19 194 PRO A CA 1
ATOM 1514 C C . PRO A 1 194 ? -20.242 1.824 2.390 1.00 83.19 194 PRO A C 1
ATOM 1516 O O . PRO A 1 194 ? -20.474 1.530 1.219 1.00 83.19 194 PRO A O 1
ATOM 1519 N N . PHE A 1 195 ? -21.190 2.317 3.186 1.00 82.06 195 PHE A N 1
ATOM 1520 C CA . PHE A 1 195 ? -22.556 2.624 2.782 1.00 82.06 195 PHE A CA 1
ATOM 1521 C C . PHE A 1 195 ? -23.070 3.831 3.565 1.00 82.06 195 PHE A C 1
ATOM 1523 O O . PHE A 1 195 ? -22.662 4.074 4.703 1.00 82.06 195 PHE A O 1
ATOM 1530 N N . PHE A 1 196 ? -23.984 4.569 2.942 1.00 74.75 196 PHE A N 1
ATOM 1531 C CA . PHE A 1 196 ? -24.687 5.668 3.589 1.00 74.75 196 PHE A CA 1
ATOM 1532 C C . PHE A 1 196 ? -25.700 5.142 4.609 1.00 74.75 196 PHE A C 1
ATOM 1534 O O . PHE A 1 196 ? -26.208 4.025 4.447 1.00 74.75 196 PHE A O 1
ATOM 1541 N N . PRO A 1 197 ? -26.009 5.924 5.659 1.00 68.88 197 PRO A N 1
ATOM 1542 C CA . PRO A 1 197 ? -27.144 5.609 6.507 1.00 68.88 197 PRO A CA 1
ATOM 1543 C C . PRO A 1 197 ? -28.424 5.536 5.653 1.00 68.88 197 PRO A C 1
ATOM 1545 O O . PRO A 1 197 ? -28.542 6.272 4.667 1.00 68.88 197 PRO A O 1
ATOM 1548 N N . PRO A 1 198 ? -29.377 4.656 6.001 1.00 68.31 198 PRO A N 1
ATOM 1549 C CA . PRO A 1 198 ? -30.664 4.604 5.318 1.00 68.31 198 PRO A CA 1
ATOM 1550 C C . PRO A 1 198 ? -31.356 5.970 5.393 1.00 68.31 198 PRO A C 1
ATOM 1552 O O . PRO A 1 198 ? -31.257 6.653 6.417 1.00 68.31 198 PRO A O 1
ATOM 1555 N N . ALA A 1 199 ? -32.072 6.376 4.341 1.00 63.75 199 ALA A N 1
ATOM 1556 C CA . ALA A 1 199 ? -32.869 7.595 4.417 1.00 63.75 199 ALA A CA 1
ATOM 1557 C C . ALA A 1 199 ? -33.941 7.429 5.506 1.00 63.75 199 ALA A C 1
ATOM 1559 O O . ALA A 1 199 ? -34.474 6.338 5.687 1.00 63.75 199 ALA A O 1
ATOM 1560 N N . ALA A 1 200 ? -34.318 8.507 6.203 1.00 59.59 200 ALA A N 1
ATOM 1561 C CA . ALA A 1 200 ? -35.351 8.456 7.252 1.00 59.59 200 ALA A CA 1
ATOM 1562 C C . ALA A 1 200 ? -36.693 7.856 6.772 1.00 59.59 200 ALA A C 1
ATOM 1564 O O . ALA A 1 200 ? -37.490 7.383 7.572 1.00 59.59 200 ALA A O 1
ATOM 1565 N N . GLN A 1 201 ? -36.919 7.873 5.457 1.00 54.69 201 GLN A N 1
ATOM 1566 C CA . GLN A 1 201 ? -38.072 7.307 4.754 1.00 54.69 201 GLN A CA 1
ATOM 1567 C C . GLN A 1 201 ? -38.034 5.767 4.699 1.00 54.69 201 GLN A C 1
ATOM 1569 O O . GLN A 1 201 ? -39.083 5.130 4.674 1.00 54.69 201 GLN A O 1
ATOM 1574 N N . ASP A 1 202 ? -36.831 5.184 4.694 1.00 56.34 202 ASP A N 1
ATOM 1575 C CA . ASP A 1 202 ? -36.562 3.747 4.549 1.00 56.34 202 ASP A CA 1
ATOM 1576 C C . ASP A 1 202 ? -36.487 3.023 5.904 1.00 56.34 202 ASP A C 1
ATOM 1578 O O . ASP A 1 202 ? -36.371 1.798 5.967 1.00 56.34 202 ASP A O 1
ATOM 1582 N N . ILE A 1 203 ? -36.548 3.775 7.007 1.00 57.38 203 ILE A N 1
ATOM 1583 C CA . ILE A 1 203 ? -36.514 3.249 8.370 1.00 57.38 203 ILE A CA 1
ATOM 1584 C C . ILE A 1 203 ? -37.950 3.214 8.898 1.00 57.38 203 ILE A C 1
ATOM 1586 O O . ILE A 1 203 ? -38.496 4.222 9.333 1.00 57.38 203 ILE A O 1
ATOM 1590 N N . ALA A 1 204 ? -38.565 2.031 8.903 1.00 53.06 204 ALA A N 1
ATOM 1591 C CA . ALA A 1 204 ? -39.898 1.797 9.471 1.00 53.06 204 ALA A CA 1
ATOM 1592 C C . ALA A 1 204 ? -39.931 1.810 11.018 1.00 53.06 204 ALA A C 1
ATOM 1594 O O . ALA A 1 204 ? -40.878 1.312 11.627 1.00 53.06 204 ALA A O 1
ATOM 1595 N N . GLU A 1 205 ? -38.903 2.343 11.677 1.00 58.41 205 GLU A N 1
ATOM 1596 C CA . GLU A 1 205 ? -38.711 2.209 13.118 1.00 58.41 205 GLU A CA 1
ATOM 1597 C C . GLU A 1 205 ? -38.634 3.562 13.828 1.00 58.41 205 GLU A C 1
ATOM 1599 O O . GLU A 1 205 ? -38.006 4.513 13.367 1.00 58.41 205 GLU A O 1
ATOM 1604 N N . ASN A 1 206 ? -39.255 3.609 15.008 1.00 62.09 206 ASN A N 1
ATOM 1605 C CA . ASN A 1 206 ? -39.285 4.720 15.958 1.00 62.09 206 ASN A CA 1
ATOM 1606 C C . ASN A 1 206 ? -37.906 4.948 16.624 1.00 62.09 206 ASN A C 1
ATOM 1608 O O . ASN A 1 206 ? -37.783 4.963 17.852 1.00 62.09 206 ASN A O 1
ATOM 1612 N N . ILE A 1 207 ? -36.840 5.053 15.826 1.00 69.56 207 ILE A N 1
ATOM 1613 C CA . ILE A 1 207 ? -35.466 5.196 16.310 1.00 69.56 207 ILE A CA 1
ATOM 1614 C C . ILE A 1 207 ? -35.274 6.632 16.794 1.00 69.56 207 ILE A C 1
ATOM 1616 O O . ILE A 1 207 ? -35.100 7.571 16.020 1.00 69.56 207 ILE A O 1
ATOM 1620 N N . THR A 1 208 ? -35.299 6.805 18.113 1.00 75.50 208 THR A N 1
ATOM 1621 C CA . THR A 1 208 ? -35.001 8.093 18.741 1.00 75.50 208 THR A CA 1
ATOM 1622 C C . THR A 1 208 ? -33.488 8.254 18.857 1.00 75.50 208 THR A C 1
ATOM 1624 O O . THR A 1 208 ? -32.839 7.539 19.619 1.00 75.50 208 THR A O 1
ATOM 1627 N N . LEU A 1 209 ? -32.914 9.197 18.107 1.00 77.62 209 LEU A N 1
ATOM 1628 C CA . LEU A 1 209 ? -31.493 9.530 18.210 1.00 77.62 209 LEU A CA 1
ATOM 1629 C C . LEU A 1 209 ? -31.206 10.272 19.522 1.00 77.62 209 LEU A C 1
ATOM 1631 O O . LEU A 1 209 ? -31.907 11.223 19.880 1.00 77.62 209 LEU A O 1
ATOM 1635 N N . SER A 1 210 ? -30.133 9.882 20.208 1.00 83.12 210 SER A N 1
ATOM 1636 C CA . SER A 1 210 ? -29.562 10.684 21.295 1.00 83.12 210 SER A CA 1
ATOM 1637 C C . SER A 1 210 ? -28.993 12.004 20.761 1.00 83.12 210 SER A C 1
ATOM 1639 O O . SER A 1 210 ? -28.701 12.134 19.571 1.00 83.12 210 SER A O 1
ATOM 1641 N N . ASP A 1 211 ? -28.785 12.990 21.633 1.00 84.69 211 ASP A N 1
ATOM 1642 C CA . ASP A 1 211 ? -28.303 14.312 21.207 1.00 84.69 211 ASP A CA 1
ATOM 1643 C C . ASP A 1 211 ? -26.941 14.254 20.503 1.00 84.69 211 ASP A C 1
ATOM 1645 O O . ASP A 1 211 ? -26.721 14.965 19.525 1.00 84.69 211 ASP A O 1
ATOM 1649 N N . ILE A 1 212 ? -26.051 13.347 20.924 1.00 80.19 212 ILE A N 1
ATOM 1650 C CA . ILE A 1 212 ? -24.771 13.128 20.239 1.00 80.19 212 ILE A CA 1
ATOM 1651 C C . ILE A 1 212 ? -24.961 12.560 18.830 1.00 80.19 212 ILE A C 1
ATOM 1653 O O . ILE A 1 212 ? -24.313 13.013 17.891 1.00 80.19 212 ILE A O 1
ATOM 1657 N N . GLN A 1 213 ? -25.882 11.612 18.663 1.00 80.00 213 GLN A N 1
ATOM 1658 C CA . GLN A 1 213 ? -26.165 11.011 17.362 1.00 80.00 213 GLN A CA 1
ATOM 1659 C C . GLN A 1 213 ? -26.817 12.015 16.410 1.00 80.00 213 GLN A C 1
ATOM 1661 O O . GLN A 1 213 ? -26.481 12.012 15.233 1.00 80.00 213 GLN A O 1
ATOM 1666 N N . LYS A 1 214 ? -27.675 12.918 16.906 1.00 79.88 214 LYS A N 1
ATOM 1667 C CA . LYS A 1 214 ? -28.230 14.021 16.099 1.00 79.88 214 LYS A CA 1
ATOM 1668 C C . LYS A 1 214 ? -27.137 14.951 15.577 1.00 79.88 214 LYS A C 1
ATOM 1670 O O . LYS A 1 214 ? -27.187 15.360 14.423 1.00 79.88 214 LYS A O 1
ATOM 1675 N N . VAL A 1 215 ? -26.137 15.267 16.404 1.00 82.25 215 VAL A N 1
ATOM 1676 C CA . VAL A 1 215 ? -24.984 16.073 15.972 1.00 82.25 215 VAL A CA 1
ATOM 1677 C C . VAL A 1 215 ? -24.175 15.334 14.907 1.00 82.25 215 VAL A C 1
ATOM 1679 O O . VAL A 1 215 ? -23.820 15.932 13.896 1.00 82.25 215 VAL A O 1
ATOM 1682 N N . THR A 1 216 ? -23.894 14.042 15.100 1.00 80.12 216 THR A N 1
ATOM 1683 C CA . THR A 1 216 ? -23.179 13.228 14.104 1.00 80.12 216 THR A CA 1
ATOM 1684 C C . THR A 1 216 ? -23.948 13.127 12.788 1.00 80.12 216 THR A 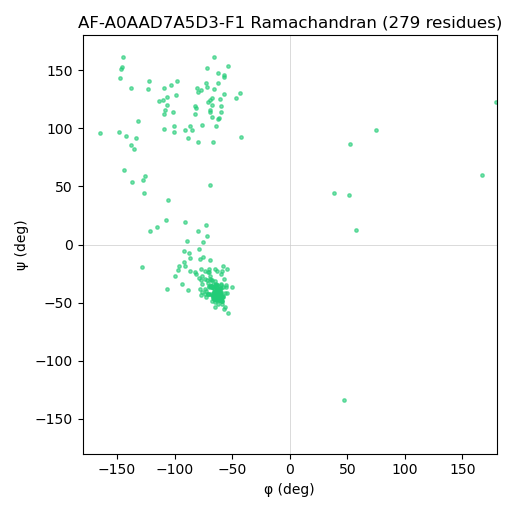C 1
ATOM 1686 O O . THR A 1 216 ? -23.346 13.277 11.728 1.00 80.12 216 THR A O 1
ATOM 1689 N N . GLU A 1 217 ? -25.263 12.937 12.850 1.00 81.62 217 GLU A N 1
ATOM 1690 C CA . GLU A 1 217 ? -26.123 12.890 11.668 1.00 81.62 217 GLU A CA 1
ATOM 1691 C C . GLU A 1 217 ? -26.127 14.229 10.928 1.00 81.62 217 GLU A C 1
ATOM 1693 O O . GLU A 1 217 ? -25.946 14.266 9.713 1.00 81.62 217 GLU A O 1
ATOM 1698 N N . GLN A 1 218 ? -26.220 15.348 11.652 1.00 82.06 218 GLN A N 1
ATOM 1699 C CA . GLN A 1 218 ? -26.140 16.668 11.032 1.00 82.06 218 GLN A CA 1
ATOM 1700 C C . GLN A 1 218 ? -24.792 16.894 10.335 1.00 82.06 218 GLN A C 1
ATOM 1702 O O . GLN A 1 218 ? -24.760 17.417 9.227 1.00 82.06 218 GLN A O 1
ATOM 1707 N N . LEU A 1 219 ? -23.678 16.453 10.931 1.00 83.06 219 LEU A N 1
ATOM 1708 C CA . LEU A 1 219 ? -22.361 16.532 10.288 1.00 83.06 219 LEU A CA 1
ATOM 1709 C C . LEU A 1 219 ? -22.284 15.686 9.010 1.00 83.06 219 LEU A C 1
ATOM 1711 O O . LEU A 1 219 ? -21.641 16.100 8.045 1.00 83.06 219 LEU A O 1
ATOM 1715 N N . ASN A 1 220 ? -22.935 14.521 8.993 1.00 82.06 220 ASN A N 1
ATOM 1716 C CA . ASN A 1 220 ? -23.038 13.682 7.802 1.00 82.06 220 ASN A CA 1
ATOM 1717 C C . ASN A 1 220 ? -23.852 14.377 6.695 1.00 82.06 220 ASN A C 1
ATOM 1719 O O . ASN A 1 220 ? -23.418 14.410 5.543 1.00 82.06 220 ASN A O 1
ATOM 1723 N N . ILE A 1 221 ? -24.982 15.003 7.043 1.00 82.94 221 ILE A N 1
ATOM 1724 C CA . ILE A 1 221 ? -25.799 15.798 6.112 1.00 82.94 221 ILE A CA 1
ATOM 1725 C C . ILE A 1 221 ? -25.000 16.985 5.560 1.00 82.94 221 ILE A C 1
ATOM 1727 O O . ILE A 1 221 ? -24.968 17.197 4.345 1.00 82.94 221 ILE A O 1
ATOM 1731 N N . ASP A 1 222 ? -24.317 17.739 6.421 1.00 85.31 222 ASP A N 1
ATOM 1732 C CA . ASP A 1 222 ? -23.503 18.891 6.022 1.00 85.31 222 ASP A CA 1
ATOM 1733 C C . ASP A 1 222 ? -22.381 18.460 5.063 1.00 85.31 222 ASP A C 1
ATOM 1735 O O . ASP A 1 222 ? -22.145 19.104 4.035 1.00 85.31 222 ASP A O 1
ATOM 1739 N N . TRP A 1 223 ? -21.717 17.335 5.350 1.00 83.94 223 TRP A N 1
ATOM 1740 C CA . TRP A 1 223 ? -20.697 16.766 4.470 1.00 83.94 223 TRP A CA 1
ATOM 1741 C C . TRP A 1 223 ? -21.278 16.351 3.114 1.00 83.94 223 TRP A C 1
ATOM 1743 O O . TRP A 1 223 ? -20.712 16.704 2.079 1.00 83.94 223 TRP A O 1
ATOM 1753 N N . ASN A 1 224 ? -22.424 15.669 3.100 1.00 82.50 224 ASN A N 1
ATOM 1754 C CA . ASN A 1 224 ? -23.048 15.184 1.870 1.00 82.50 224 ASN A CA 1
ATOM 1755 C C . ASN A 1 224 ? -23.608 16.313 0.986 1.00 82.50 224 ASN A C 1
ATOM 1757 O O . ASN A 1 224 ? -23.718 16.162 -0.226 1.00 82.50 224 ASN A O 1
ATOM 1761 N N . THR A 1 225 ? -23.978 17.445 1.585 1.00 82.94 225 THR A N 1
ATOM 1762 C CA . THR A 1 225 ? -24.563 18.585 0.860 1.00 82.94 225 THR A CA 1
ATOM 1763 C C . THR A 1 225 ? -23.528 19.624 0.439 1.00 82.94 225 THR A C 1
ATOM 1765 O O . THR A 1 225 ? -23.679 20.238 -0.615 1.00 82.94 225 THR A O 1
ATOM 1768 N N . THR A 1 226 ? -22.482 19.841 1.242 1.00 84.38 226 THR A N 1
ATOM 1769 C CA . THR A 1 226 ? -21.519 20.937 1.024 1.00 84.38 226 THR A CA 1
ATOM 1770 C C . THR A 1 226 ? -20.054 20.499 1.009 1.00 84.38 226 THR A C 1
ATOM 1772 O O . THR A 1 226 ? -19.203 21.216 0.483 1.00 84.38 226 THR A O 1
ATOM 1775 N N . GLY A 1 227 ? -19.729 19.330 1.568 1.00 83.25 227 GLY A N 1
ATOM 1776 C CA . GLY A 1 227 ? -18.352 18.863 1.770 1.00 83.25 227 GLY A CA 1
ATOM 1777 C C . GLY A 1 227 ? -17.819 17.905 0.699 1.00 83.25 227 GLY A C 1
ATOM 1778 O O . GLY A 1 227 ? -16.598 17.799 0.531 1.00 83.25 227 GLY A O 1
ATOM 1779 N N . ASN A 1 228 ? -18.701 17.234 -0.045 1.00 86.19 228 ASN A N 1
ATOM 1780 C CA . ASN A 1 228 ? -18.367 16.172 -1.003 1.00 86.19 228 ASN A CA 1
ATOM 1781 C C . ASN A 1 228 ? -18.081 16.660 -2.438 1.00 86.19 228 ASN A C 1
ATOM 1783 O O . ASN A 1 228 ? -17.793 15.846 -3.308 1.00 86.19 228 ASN A O 1
ATOM 1787 N N . GLY A 1 229 ? -18.091 17.971 -2.710 1.00 88.06 229 GLY A N 1
ATOM 1788 C CA . GLY A 1 229 ? -17.908 18.491 -4.076 1.00 88.06 229 GLY A CA 1
ATOM 1789 C C . GLY A 1 229 ? -16.606 18.045 -4.763 1.00 88.06 229 GLY A C 1
ATOM 1790 O O . GLY A 1 229 ? -16.573 17.861 -5.975 1.00 88.06 229 GLY A O 1
ATOM 1791 N N . TYR A 1 230 ? -15.544 17.798 -3.989 1.00 88.25 230 TYR A N 1
ATOM 1792 C CA . TYR A 1 230 ? -14.289 17.256 -4.525 1.00 88.25 230 TYR A CA 1
ATOM 1793 C C . TYR A 1 230 ? -14.424 15.816 -5.037 1.00 88.25 230 TYR A C 1
ATOM 1795 O O . TYR A 1 230 ? -13.783 15.463 -6.021 1.00 88.25 230 TYR A O 1
ATOM 1803 N N . ASP A 1 231 ? -15.230 15.002 -4.357 1.00 88.00 231 ASP A N 1
ATOM 1804 C CA . ASP A 1 231 ? -15.459 13.595 -4.678 1.00 88.00 231 ASP A CA 1
ATOM 1805 C C . ASP A 1 231 ? -16.337 13.486 -5.929 1.00 88.00 231 ASP A C 1
ATOM 1807 O O . ASP A 1 231 ? -16.057 12.702 -6.834 1.00 88.00 231 ASP A O 1
ATOM 1811 N N . ILE A 1 232 ? -17.326 14.379 -6.049 1.00 91.25 232 ILE A N 1
ATOM 1812 C CA . ILE A 1 232 ? -18.146 14.528 -7.257 1.00 91.25 232 ILE A CA 1
ATOM 1813 C C . ILE A 1 232 ? -17.276 14.898 -8.463 1.00 91.25 232 ILE A C 1
ATOM 1815 O O . ILE A 1 232 ? -17.401 14.275 -9.518 1.00 91.25 232 ILE A O 1
ATOM 1819 N N . GLU A 1 233 ? -16.376 15.876 -8.325 1.00 92.50 233 GLU A N 1
ATOM 1820 C CA . GLU A 1 233 ? -15.475 16.282 -9.412 1.00 92.50 233 GLU A CA 1
ATOM 1821 C C . GLU A 1 233 ? -14.533 15.133 -9.814 1.00 92.50 233 GLU A C 1
ATOM 1823 O O . GLU A 1 233 ? -14.391 14.832 -10.998 1.00 92.50 233 GLU A O 1
ATOM 1828 N N . GLN A 1 234 ? -13.956 14.420 -8.839 1.00 92.31 234 GLN A N 1
ATOM 1829 C CA . GLN A 1 234 ? -13.106 13.248 -9.093 1.00 92.31 234 GLN A CA 1
ATOM 1830 C C . GLN A 1 234 ? -13.863 12.096 -9.764 1.00 92.31 234 GLN A C 1
ATOM 1832 O O . GLN A 1 234 ? -13.297 11.402 -10.608 1.00 92.31 234 GLN A O 1
ATOM 1837 N N . THR A 1 235 ? -15.137 11.909 -9.422 1.00 92.19 235 THR A N 1
ATOM 1838 C CA . THR A 1 235 ? -15.974 10.836 -9.971 1.00 92.19 235 THR A CA 1
ATOM 1839 C C . THR A 1 235 ? -16.482 11.159 -11.376 1.00 92.19 235 THR A C 1
ATOM 1841 O O . THR A 1 235 ? -16.552 10.274 -12.226 1.00 92.19 235 THR A O 1
ATOM 1844 N N . THR A 1 236 ? -16.846 12.414 -11.644 1.00 96.12 236 THR A N 1
ATOM 1845 C CA . THR A 1 236 ? -17.531 12.799 -12.892 1.00 96.12 236 THR A CA 1
ATOM 1846 C C . THR A 1 236 ? -16.606 13.400 -13.945 1.00 96.12 236 THR A C 1
ATOM 1848 O O . THR A 1 236 ? -16.891 13.273 -15.136 1.00 96.12 236 THR A O 1
ATOM 1851 N N . LYS A 1 237 ? -15.494 14.024 -13.536 1.00 95.31 237 LYS A N 1
ATOM 1852 C CA . LYS A 1 237 ? -14.551 14.719 -14.426 1.00 95.31 237 LYS A CA 1
ATOM 1853 C C . LYS A 1 237 ? -13.083 14.434 -14.073 1.00 95.31 237 LYS A C 1
ATOM 1855 O O . LYS A 1 237 ? -12.286 15.361 -13.918 1.00 95.31 237 LYS A O 1
ATOM 1860 N N . PRO A 1 238 ? -12.669 13.156 -13.987 1.00 93.56 238 PRO A N 1
ATOM 1861 C CA . PRO A 1 238 ? -11.323 12.785 -13.545 1.00 93.56 238 PRO A CA 1
ATOM 1862 C C . PRO A 1 238 ? -10.203 13.364 -14.426 1.00 93.56 238 PRO A C 1
ATOM 1864 O O . PRO A 1 238 ? -9.137 13.707 -13.918 1.00 93.56 238 PRO A O 1
ATOM 1867 N N . ASN A 1 239 ? -10.439 13.501 -15.736 1.00 93.44 239 ASN A N 1
ATOM 1868 C CA . ASN A 1 239 ? -9.455 14.067 -16.661 1.00 93.44 239 ASN A CA 1
ATOM 1869 C C . ASN A 1 239 ? -9.283 15.576 -16.456 1.00 93.44 239 ASN A C 1
ATOM 1871 O O . ASN A 1 239 ? -8.151 16.054 -16.422 1.00 93.44 239 ASN A O 1
ATOM 1875 N N . ASP A 1 240 ? -10.385 16.307 -16.273 1.00 91.94 240 ASP A N 1
ATOM 1876 C CA . ASP A 1 240 ? -10.364 17.764 -16.114 1.00 91.94 240 ASP A CA 1
ATOM 1877 C C . ASP A 1 240 ? -9.650 18.148 -14.816 1.00 91.94 240 ASP A C 1
ATOM 1879 O O . ASP A 1 240 ? -8.736 18.974 -14.829 1.00 91.94 240 ASP A O 1
ATOM 1883 N N . ILE A 1 241 ? -9.992 17.489 -13.700 1.00 90.44 241 ILE A N 1
ATOM 1884 C CA . ILE A 1 241 ? -9.302 17.718 -12.424 1.00 90.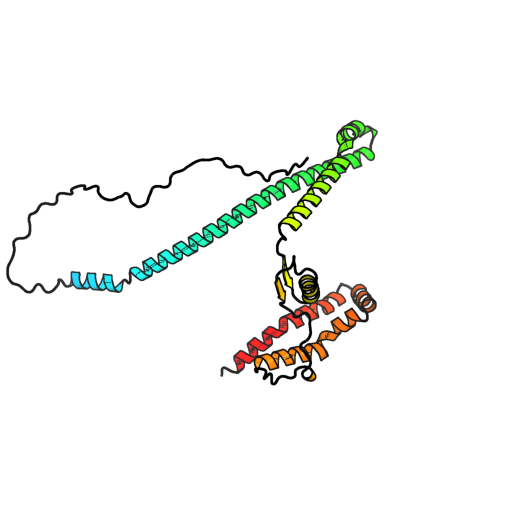44 241 ILE A CA 1
ATOM 1885 C C . ILE A 1 241 ? -7.852 17.228 -12.467 1.00 90.44 241 ILE A C 1
ATOM 1887 O O . ILE A 1 241 ? -6.969 17.874 -11.906 1.00 90.44 241 ILE A O 1
ATOM 1891 N N . GLY A 1 242 ? -7.576 16.119 -13.159 1.00 88.62 242 GLY A N 1
ATOM 1892 C CA . GLY A 1 242 ? -6.221 15.606 -13.344 1.00 88.62 242 GLY A CA 1
ATOM 1893 C C . GLY A 1 242 ? -5.317 16.616 -14.049 1.00 88.62 242 GLY A C 1
ATOM 1894 O O . GLY A 1 242 ? -4.229 16.911 -13.554 1.00 88.62 242 GLY A O 1
ATOM 1895 N N . LEU A 1 243 ? -5.794 17.197 -15.152 1.00 88.31 243 LEU A N 1
ATOM 1896 C CA . LEU A 1 243 ? -5.088 18.244 -15.890 1.00 88.31 243 LEU A CA 1
ATOM 1897 C C . LEU A 1 243 ? -4.968 19.532 -15.071 1.00 88.31 243 LEU A C 1
ATOM 1899 O O . LEU A 1 243 ? -3.873 20.071 -14.955 1.00 88.31 243 LEU A O 1
ATOM 1903 N N . ALA A 1 244 ? -6.043 19.983 -14.418 1.00 86.62 244 ALA A N 1
ATOM 1904 C CA . ALA A 1 244 ? -6.019 21.192 -13.592 1.00 86.62 244 ALA A CA 1
ATOM 1905 C C . ALA A 1 244 ? -5.002 21.108 -12.438 1.00 86.62 244 ALA A C 1
ATOM 1907 O O . ALA A 1 244 ? -4.343 22.095 -12.105 1.00 86.62 244 ALA A O 1
ATOM 1908 N N . LEU A 1 245 ? -4.850 19.929 -11.827 1.00 87.62 245 LEU A N 1
ATOM 1909 C CA . LEU A 1 245 ? -3.855 19.700 -10.779 1.00 87.62 245 LEU A CA 1
ATOM 1910 C C . LEU A 1 245 ? -2.436 19.549 -11.342 1.00 87.62 245 LEU A C 1
ATOM 1912 O O . LEU A 1 245 ? -1.485 19.972 -10.681 1.00 87.62 245 LEU A O 1
ATOM 1916 N N . TYR A 1 246 ? -2.286 18.964 -12.533 1.00 85.44 246 TYR A N 1
ATOM 1917 C CA . TYR A 1 246 ? -0.996 18.764 -13.199 1.00 85.44 246 TYR A CA 1
ATOM 1918 C C . TYR A 1 246 ? -0.403 20.069 -13.749 1.00 85.44 246 TYR A C 1
ATOM 1920 O O . TYR A 1 246 ? 0.767 20.355 -13.506 1.00 85.44 246 TYR A O 1
ATOM 1928 N N . ASP A 1 247 ? -1.219 20.893 -14.409 1.00 82.88 247 ASP A N 1
ATOM 1929 C CA . ASP A 1 247 ? -0.798 22.145 -15.055 1.00 82.88 247 ASP A CA 1
ATOM 1930 C C . ASP A 1 247 ? -0.612 23.306 -14.061 1.00 82.88 247 ASP A C 1
ATOM 1932 O O . ASP A 1 247 ? -0.176 24.400 -14.429 1.00 82.88 247 ASP A O 1
ATOM 1936 N N . SER A 1 248 ? -0.926 23.087 -12.779 1.00 78.12 248 SER A N 1
ATOM 1937 C CA . SER A 1 248 ? -0.770 24.112 -11.750 1.00 78.12 248 SER A CA 1
ATOM 1938 C C . SER A 1 248 ? 0.717 24.401 -11.465 1.00 78.12 248 SER A C 1
ATOM 1940 O O . SER A 1 248 ? 1.480 23.491 -11.118 1.00 78.12 248 SER A O 1
ATOM 1942 N N . PRO A 1 249 ? 1.171 25.665 -11.571 1.00 68.06 249 PRO A N 1
ATOM 1943 C CA . PRO A 1 249 ? 2.566 25.996 -11.315 1.00 68.06 249 PRO A CA 1
ATOM 1944 C C . PRO A 1 249 ? 2.955 25.685 -9.859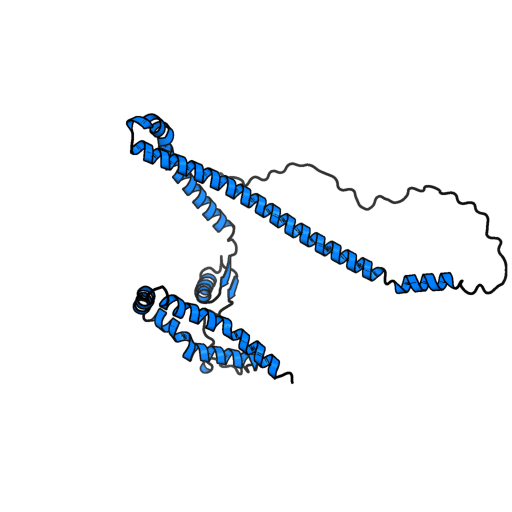 1.00 68.06 249 P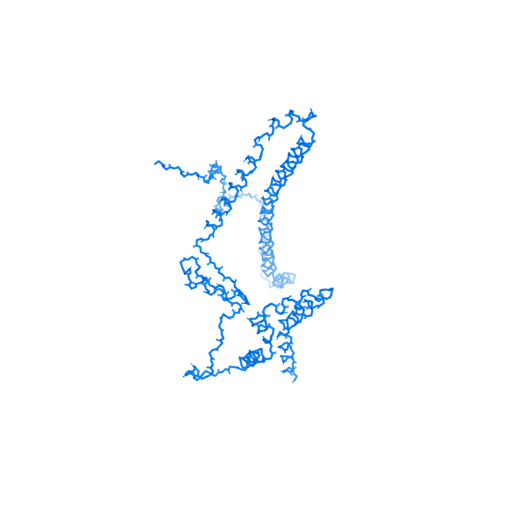RO A C 1
ATOM 1946 O O . PRO A 1 249 ? 2.198 25.921 -8.917 1.00 68.06 249 PRO A O 1
ATOM 1949 N N . GLN A 1 250 ? 4.160 25.130 -9.688 1.00 58.72 250 GLN A N 1
ATOM 1950 C CA . GLN A 1 250 ? 4.805 24.834 -8.397 1.00 58.72 250 GLN A CA 1
ATOM 1951 C C . GLN A 1 250 ? 3.959 24.023 -7.392 1.00 58.72 250 GLN A C 1
ATOM 1953 O O . GLN A 1 250 ? 3.965 24.324 -6.200 1.00 58.72 250 GLN A O 1
ATOM 1958 N N . ALA A 1 251 ? 3.242 22.987 -7.846 1.00 66.25 251 ALA A N 1
ATOM 1959 C CA . ALA A 1 251 ? 2.452 22.088 -6.987 1.00 66.25 251 ALA A CA 1
ATOM 1960 C C . ALA A 1 251 ? 1.381 22.790 -6.119 1.00 66.25 251 ALA A C 1
ATOM 1962 O O . ALA A 1 251 ? 0.798 22.169 -5.227 1.00 66.25 251 ALA A O 1
ATOM 1963 N N . ALA A 1 252 ? 1.080 24.069 -6.378 1.00 79.69 252 ALA A N 1
ATOM 1964 C CA . ALA A 1 252 ? 0.151 24.857 -5.576 1.00 79.69 252 ALA A CA 1
ATOM 1965 C C . ALA A 1 252 ? -1.290 24.338 -5.691 1.00 79.69 252 ALA A C 1
ATOM 1967 O O . ALA A 1 252 ? -2.007 24.307 -4.692 1.00 79.69 252 ALA A O 1
ATOM 1968 N N . GLY A 1 253 ? -1.699 23.866 -6.875 1.00 79.94 253 GLY A N 1
ATOM 1969 C CA . GLY A 1 253 ? -3.019 23.266 -7.082 1.00 79.94 253 GLY A CA 1
ATOM 1970 C C . GLY A 1 253 ? -3.192 21.989 -6.265 1.00 79.94 253 GLY A C 1
ATOM 1971 O O . GLY A 1 253 ? -4.161 21.859 -5.520 1.00 79.94 253 GLY A O 1
ATOM 1972 N N . GLN A 1 254 ? -2.204 21.091 -6.308 1.00 84.25 254 GLN A N 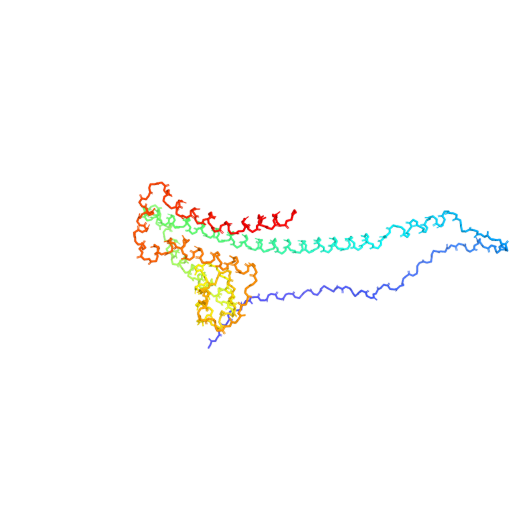1
ATOM 1973 C CA . GLN A 1 254 ? -2.193 19.882 -5.476 1.00 84.25 254 GLN A CA 1
ATOM 1974 C C . GLN A 1 254 ? -2.168 20.216 -3.980 1.00 84.25 254 GLN A C 1
ATOM 1976 O O . GLN A 1 254 ? -2.903 19.605 -3.207 1.00 84.25 254 GLN A O 1
ATOM 1981 N N . LEU A 1 255 ? -1.377 21.211 -3.565 1.00 84.19 255 LEU A N 1
ATOM 1982 C CA . LEU A 1 255 ? -1.280 21.629 -2.166 1.00 84.19 255 LEU A CA 1
ATOM 1983 C C . LEU A 1 255 ? -2.599 22.201 -1.638 1.00 84.19 255 LEU A C 1
ATOM 1985 O O . LEU A 1 255 ? -3.009 21.852 -0.536 1.00 84.19 255 LEU A O 1
ATOM 1989 N N . VAL A 1 256 ? -3.273 23.066 -2.396 1.00 85.38 256 VAL A N 1
ATOM 1990 C CA . VAL A 1 256 ? -4.571 23.625 -1.989 1.00 85.38 256 VAL A CA 1
ATOM 1991 C C . VAL A 1 256 ? -5.643 22.536 -1.990 1.00 85.38 256 VAL A C 1
ATOM 1993 O O . VAL A 1 256 ? -6.412 22.440 -1.033 1.00 85.38 256 VAL A O 1
ATOM 1996 N N . TRP A 1 257 ? -5.655 21.678 -3.012 1.00 87.50 257 TRP A N 1
ATOM 1997 C CA . TRP A 1 257 ? -6.641 20.608 -3.152 1.00 87.50 257 TRP A CA 1
ATOM 1998 C C . TRP A 1 257 ? -6.524 19.562 -2.039 1.00 87.50 257 TRP A C 1
ATOM 2000 O O . TRP A 1 257 ? -7.492 19.305 -1.325 1.00 87.50 257 TRP A O 1
ATOM 2010 N N . ILE A 1 258 ? -5.328 19.003 -1.837 1.00 87.06 258 ILE A N 1
ATOM 2011 C CA . ILE A 1 258 ? -5.060 17.963 -0.834 1.00 87.06 258 ILE A CA 1
ATOM 2012 C C . ILE A 1 258 ? -4.957 18.577 0.569 1.00 87.06 258 ILE A C 1
ATOM 2014 O O . ILE A 1 258 ? -5.539 18.064 1.525 1.00 87.06 258 ILE A O 1
ATOM 2018 N N . GLY A 1 259 ? -4.265 19.708 0.716 1.00 82.50 259 GLY A N 1
ATOM 2019 C CA . GLY A 1 259 ? -4.091 20.392 2.001 1.00 82.50 259 GLY A CA 1
ATOM 2020 C C . GLY A 1 259 ? -5.401 20.925 2.582 1.00 82.50 259 GLY A C 1
ATOM 2021 O O . GLY A 1 259 ? -5.580 20.917 3.802 1.00 82.50 259 GLY A O 1
ATOM 2022 N N . GLY A 1 260 ? -6.358 21.309 1.730 1.00 78.62 260 GLY A N 1
ATOM 2023 C CA . GLY A 1 260 ? -7.723 21.612 2.157 1.00 78.62 260 GLY A CA 1
ATOM 2024 C C . GLY A 1 260 ? -8.395 20.428 2.861 1.00 78.62 260 GLY A C 1
ATOM 2025 O O . GLY A 1 260 ? -9.094 20.626 3.854 1.00 78.62 260 GLY A O 1
ATOM 2026 N N . LYS A 1 261 ? -8.134 19.191 2.415 1.00 81.31 261 LYS A N 1
ATOM 2027 C CA . LYS A 1 261 ? -8.692 17.970 3.023 1.00 81.31 261 LYS A CA 1
ATOM 2028 C C . LYS A 1 261 ? -8.053 17.634 4.354 1.00 81.31 261 LYS A C 1
ATOM 2030 O O . LYS A 1 261 ? -8.785 17.357 5.292 1.00 81.31 261 LYS A O 1
ATOM 2035 N N . PHE A 1 262 ? -6.733 17.753 4.483 1.00 78.94 262 PHE A N 1
ATOM 2036 C CA . PHE A 1 262 ? -6.077 17.547 5.779 1.00 78.94 262 PHE A CA 1
ATOM 2037 C C . PHE A 1 262 ? -6.646 18.471 6.860 1.00 78.94 262 PHE A C 1
ATOM 2039 O O . PHE A 1 262 ? -6.959 18.007 7.951 1.00 78.94 262 PHE A O 1
ATOM 2046 N N . LYS A 1 263 ? -6.903 19.744 6.528 1.00 70.31 263 LYS A N 1
ATOM 2047 C CA . LYS A 1 263 ? -7.597 20.655 7.447 1.00 70.31 263 LYS A CA 1
ATOM 2048 C C . LYS A 1 263 ? -9.036 20.209 7.715 1.00 70.31 263 LYS A C 1
ATOM 2050 O O . LYS A 1 263 ? -9.434 20.116 8.864 1.00 70.31 263 LYS A O 1
ATOM 2055 N N . LEU A 1 264 ? -9.835 19.910 6.693 1.00 66.44 264 LEU A N 1
ATOM 2056 C CA . LEU A 1 264 ? -11.244 19.540 6.890 1.00 66.44 264 LEU A CA 1
ATOM 2057 C C . LEU A 1 264 ? -11.426 18.236 7.689 1.00 66.44 264 LEU A C 1
ATOM 2059 O O . LEU A 1 264 ? -12.280 18.180 8.572 1.00 66.44 264 LEU A O 1
ATOM 2063 N N . CYS A 1 265 ? -10.609 17.216 7.425 1.00 64.94 265 CYS A N 1
ATOM 2064 C CA . CYS A 1 265 ? -10.693 15.896 8.053 1.00 64.94 265 CYS A CA 1
ATOM 2065 C C . CYS A 1 265 ? -10.128 15.865 9.486 1.00 64.94 265 CYS A C 1
ATOM 2067 O O . CYS A 1 265 ? -10.500 14.993 10.266 1.00 64.94 265 CYS A O 1
ATOM 2069 N N . GLU A 1 266 ? -9.275 16.823 9.864 1.00 59.81 266 GLU A N 1
ATOM 2070 C CA . GLU A 1 266 ? -8.786 16.993 11.243 1.00 59.81 266 GLU A CA 1
ATOM 2071 C C . GLU A 1 266 ? -9.796 17.757 12.133 1.00 59.81 266 GLU A C 1
ATOM 2073 O O . GLU A 1 266 ? -9.852 17.579 13.353 1.00 59.81 266 GLU A O 1
ATOM 2078 N N . TYR A 1 267 ? -10.656 18.585 11.528 1.00 45.47 267 TYR A N 1
ATOM 2079 C CA . TYR A 1 267 ? -11.555 19.520 12.218 1.00 45.47 267 TYR A CA 1
ATOM 2080 C C . TYR A 1 267 ? -12.829 18.979 12.920 1.00 45.47 267 TYR A C 1
ATOM 2082 O O . TYR A 1 267 ? -13.391 19.758 13.700 1.00 45.47 267 TYR A O 1
ATOM 2090 N N . PRO A 1 268 ? -13.312 17.721 12.783 1.00 50.19 268 PRO A N 1
ATOM 2091 C CA . PRO A 1 268 ? -14.511 17.289 13.517 1.00 50.19 268 PRO A CA 1
ATOM 2092 C C . PRO A 1 268 ? -14.288 17.168 15.037 1.00 50.19 268 PRO A C 1
ATOM 2094 O O . PRO A 1 268 ? -15.204 17.406 15.823 1.00 50.19 268 PRO A O 1
ATOM 2097 N N . PHE A 1 269 ? -13.063 16.859 15.483 1.00 39.50 269 PHE A N 1
ATOM 2098 C CA . PHE A 1 269 ? -12.759 16.652 16.908 1.00 39.50 269 PHE A CA 1
ATOM 2099 C C . PHE A 1 269 ? -12.670 17.957 17.721 1.00 39.50 269 PHE A C 1
ATOM 2101 O O . PHE A 1 269 ? -12.944 17.973 18.924 1.00 39.50 269 PHE A O 1
ATOM 2108 N N . SER A 1 270 ? -12.319 19.078 17.085 1.00 38.62 270 SER A N 1
ATOM 2109 C CA . SER A 1 270 ? -12.053 20.345 17.785 1.00 38.62 270 SER A CA 1
ATOM 2110 C C . SER A 1 270 ? -13.326 21.100 18.201 1.00 38.62 270 SER A C 1
ATOM 2112 O O . SER A 1 270 ? -13.328 21.773 19.237 1.00 38.62 270 SER A O 1
ATOM 2114 N N . LYS A 1 271 ? -14.439 20.947 17.465 1.00 43.78 271 LYS A N 1
ATOM 2115 C CA . LYS A 1 271 ? -15.755 21.484 17.869 1.00 43.78 271 LYS A CA 1
ATOM 2116 C C . LYS A 1 271 ? -16.332 20.733 19.075 1.00 43.78 271 LYS A C 1
ATOM 2118 O O . LYS A 1 271 ? -16.890 21.366 19.973 1.00 43.78 271 LYS A O 1
ATOM 2123 N N . PHE A 1 272 ? -16.112 19.419 19.155 1.00 43.44 272 PHE A N 1
ATOM 2124 C CA . PHE A 1 272 ? -16.570 18.586 20.271 1.00 43.44 272 PHE A CA 1
ATOM 2125 C C . PHE A 1 272 ? -15.880 18.941 21.602 1.00 43.44 272 PHE A C 1
ATOM 2127 O O . PHE A 1 272 ? -16.512 19.027 22.659 1.00 43.44 272 PHE A O 1
ATOM 2134 N N . ALA A 1 273 ? -14.582 19.255 21.548 1.00 41.97 273 ALA A N 1
ATOM 2135 C CA . ALA A 1 273 ? -13.807 19.686 22.712 1.00 41.97 273 ALA A CA 1
ATOM 2136 C C . ALA A 1 273 ? -14.179 21.093 23.230 1.00 41.97 273 ALA A C 1
ATOM 2138 O O . ALA A 1 273 ? -13.898 21.410 24.388 1.00 41.97 273 ALA A O 1
ATOM 2139 N N . ARG A 1 274 ? -14.804 21.949 22.402 1.00 35.09 274 ARG A N 1
ATOM 2140 C CA . ARG A 1 274 ? -15.280 23.283 22.818 1.00 35.09 274 ARG A CA 1
ATOM 2141 C C . ARG A 1 274 ? -16.698 23.268 23.380 1.00 35.09 274 ARG A C 1
ATOM 2143 O O . ARG A 1 274 ? -16.935 23.953 24.370 1.00 35.09 274 ARG A O 1
ATOM 2150 N N . SER A 1 275 ? -17.621 22.483 22.818 1.00 35.00 275 SER A N 1
ATOM 2151 C CA . SER A 1 275 ? -19.006 22.440 23.323 1.00 35.00 275 SER A CA 1
ATOM 2152 C C . SER A 1 275 ? -19.095 21.786 24.714 1.00 35.00 275 SER A C 1
ATOM 2154 O O . SER A 1 275 ? -19.811 22.270 25.586 1.00 35.00 275 SER A O 1
ATOM 2156 N N . SER A 1 276 ? -18.269 20.769 24.979 1.00 36.25 276 SER A N 1
ATOM 2157 C CA . SER A 1 276 ? -18.157 20.114 26.294 1.00 36.25 276 SER A CA 1
ATOM 2158 C C . SER A 1 276 ? -17.509 20.983 27.384 1.00 36.25 276 SER A C 1
ATOM 2160 O O . SER A 1 276 ? -17.593 20.653 28.569 1.00 36.25 276 SER A O 1
ATOM 2162 N N . ARG A 1 277 ? -16.880 22.105 27.002 1.00 37.00 277 ARG A N 1
ATOM 2163 C CA . ARG A 1 277 ? -16.275 23.081 27.919 1.00 37.00 277 ARG A CA 1
ATOM 2164 C C . ARG A 1 277 ? -17.193 24.272 28.225 1.00 37.00 277 ARG A C 1
ATOM 2166 O O . ARG A 1 277 ? -16.969 24.942 29.223 1.00 37.00 277 ARG A O 1
ATOM 2173 N N . LEU A 1 278 ? -18.219 24.512 27.403 1.00 40.25 278 LEU A N 1
ATOM 2174 C CA . LEU A 1 278 ? -19.183 25.608 27.579 1.00 40.25 278 LEU A CA 1
ATOM 2175 C C . LEU A 1 278 ? -20.415 25.220 28.415 1.00 40.25 278 LEU A C 1
ATOM 2177 O O . LEU A 1 278 ? -21.035 26.101 28.990 1.00 40.25 278 LEU A O 1
ATOM 2181 N N . ASN A 1 279 ? -20.711 23.925 28.576 1.00 36.91 279 ASN A N 1
ATOM 2182 C CA . ASN A 1 279 ? -21.753 23.430 29.496 1.00 36.91 279 ASN A CA 1
ATOM 2183 C C . ASN A 1 279 ? -21.218 23.115 30.909 1.00 36.91 279 ASN A C 1
ATOM 2185 O O . ASN A 1 279 ? -21.817 22.342 31.655 1.00 36.91 279 ASN A O 1
ATOM 2189 N N . ARG A 1 280 ? -20.053 23.667 31.262 1.00 40.84 280 ARG A N 1
ATOM 2190 C CA . ARG A 1 280 ? -19.442 23.561 32.591 1.00 40.84 280 ARG A CA 1
ATOM 2191 C C . ARG A 1 280 ? -19.086 24.955 33.122 1.00 40.84 280 ARG A C 1
ATOM 2193 O O . ARG A 1 280 ? -17.927 25.218 33.427 1.00 40.84 280 ARG A O 1
ATOM 2200 N N . VAL A 1 281 ? -20.081 25.840 33.184 1.00 38.62 281 VAL A N 1
ATOM 2201 C CA . VAL A 1 281 ? -20.105 27.054 34.021 1.00 38.62 281 VAL A CA 1
ATOM 2202 C C . VAL A 1 281 ? -21.525 27.233 34.533 1.00 38.62 281 VAL A C 1
ATOM 2204 O O . VAL A 1 281 ? -22.444 27.098 33.697 1.00 38.62 281 VAL A O 1
#

Solvent-accessible surface area (backbone atoms only — not comparable to full-atom values): 17188 Å² total; per-residue (Å²): 143,87,82,85,85,76,82,84,80,85,84,78,90,74,92,76,86,78,83,73,94,84,78,86,80,86,82,88,76,86,79,87,71,82,92,78,87,77,78,88,77,78,90,73,92,72,68,74,55,67,67,60,57,50,50,51,50,53,57,67,70,56,49,63,67,56,57,51,48,53,51,51,51,50,51,52,51,53,51,52,52,49,52,53,51,52,52,51,50,52,51,50,52,54,51,51,53,53,49,49,56,52,51,54,51,52,53,52,54,48,54,52,53,52,51,47,56,51,20,72,76,40,47,90,86,26,50,66,62,47,66,77,46,67,62,47,67,62,51,52,53,49,52,52,52,54,51,54,52,50,51,53,49,50,53,59,70,71,43,75,63,36,70,44,75,23,43,68,78,44,12,48,52,41,51,50,45,37,71,75,35,52,86,40,27,71,45,73,46,66,80,31,74,71,63,80,80,76,56,79,87,75,48,95,59,95,76,79,72,52,75,68,52,49,54,53,49,49,52,51,51,49,34,70,75,71,62,42,63,66,58,51,43,54,73,75,36,48,66,61,54,50,48,55,38,65,73,27,72,88,52,47,41,45,47,54,60,53,50,50,45,58,55,59,73,61,48,70,62,60,58,57,63,49,58,70,57,64,78,69,122

InterPro domains:
  IPR029058 Alpha/Beta hydrolase fold [G3DSA:3.40.50.1820] (162-276)

Radius of gyration: 37.83 Å; Cα contacts (8 Å, |Δi|>4): 88; chains: 1; bounding box: 81×67×118 Å

Organism: NCBI:txid1033008

Secondary structure (DSSP, 8-state):
---PPPP---------PPPPTT---------------------------HHHHHHHHHHHHT-HHHHHHHHHHHHHHHHHHHHHHHHHHHHHHHHHHHHHHHHHHHHHHHHHHHHHHHHHHSHHHHHHHHHHTTTHHHHHHHHHHHHHHHHHHHHHHH-SSEEEEE-TTHHHHHHHHHHHTTTTEEEEEESS-SSPPPPTTT--S-----HHHHHHHHHHHHIIIII-HHHHHHHH-HHHHHHHHHSSGGGHHHHHHHHHHHHHHHTHHHHHHHHHHHS--

Foldseek 3Di:
DDDDDDDDDDDDDDDDDDDDPPPDDDDDDDPDDDPDDDDDDDDDDPPPPPVVVVVVVVVVVVPVVVVVVVVVVVVVVVVVVVVVVVVVVVVVVVVVVVVVVVVVVVVVLVVLVVLCVVCVVPVVVCVVSCVVCVCSVVVVVVVVVVVVVVVVVVVVVVQQEDEAEDEDPRQLVQVCCCVVVVRRHVYYHYPDHNDDDDDPVPDPDPDDDDPVRVVVVVVVVCCVPPVCVLVVCCVPPVPVLVCVQVVDPPSVSVCCSVVVCVVVVVPPVVVVVVVVVVVPD

Mean predicted aligned error: 20.36 Å

pLDDT: mean 73.15, std 22.0, range [25.98, 97.5]